Protein AF-A0A916W4R5-F1 (afdb_monomer_lite)

Radius of gyration: 69.01 Å; chains: 1; bounding box: 144×68×176 Å

InterPro domains:
  IPR002146 ATP synthase, F0 complex, subunit b/b', bacterial/chloroplast [MF_01398] (76-215)
  IPR002146 ATP synthase, F0 complex, subunit b/b', bacterial/chloroplast [PF00430] (86-213)
  IPR050059 ATP synthase B chain [PTHR33445] (83-230)

Organism: NCBI:txid2040573

Foldseek 3Di:
DDDDPPDPDPPPPPPPVVPDDPPPPDDDDDDDDDDDDDDDDDDDDDDDDDDDDDDPVPVVCQLDDPVLVVVCVVVVHDSNVSSVVVVVVVVVVVCVVVVVVCVVPVVVVVVVVVVVVVVVVVVVVVVVVVVVVVVVVVVVVVVVVVVVVVVVVVVCVVVVVVVVVVVVVVVVVVVVVVVVVVVVVCVVVVVVVVVVVVVVVVVVVVVVVVVVDDDDPVVVVVVVVVVVVVVVVVVVVPPD

Structure (mmCIF, N/CA/C/O backbone):
data_AF-A0A916W4R5-F1
#
_entry.id   AF-A0A916W4R5-F1
#
loop_
_atom_site.group_PDB
_atom_site.id
_atom_site.type_symbol
_atom_site.label_atom_id
_atom_site.label_alt_id
_atom_site.label_comp_id
_atom_site.label_asym_id
_atom_site.label_entity_id
_atom_site.label_seq_id
_atom_site.pdbx_PDB_ins_code
_atom_site.Cartn_x
_atom_site.Cartn_y
_atom_site.Cartn_z
_atom_site.occupancy
_atom_site.B_iso_or_equiv
_atom_site.auth_seq_id
_atom_site.auth_comp_id
_atom_site.auth_asym_id
_atom_site.auth_atom_id
_atom_site.pdbx_PDB_model_num
ATOM 1 N N . MET A 1 1 ? 64.766 -26.065 -43.332 1.00 35.31 1 MET A N 1
ATOM 2 C CA . MET A 1 1 ? 64.167 -25.954 -44.683 1.00 35.31 1 MET A CA 1
ATOM 3 C C . MET A 1 1 ? 62.677 -25.653 -44.541 1.00 35.31 1 MET A C 1
ATOM 5 O O . MET A 1 1 ? 62.056 -26.312 -43.726 1.00 35.31 1 MET A O 1
ATOM 9 N N . THR A 1 2 ? 62.053 -24.697 -45.240 1.00 38.59 2 THR A N 1
ATOM 10 C CA . THR A 1 2 ? 62.602 -23.529 -45.972 1.00 38.59 2 THR A CA 1
ATOM 11 C C . THR A 1 2 ? 61.488 -22.489 -46.179 1.00 38.59 2 THR A C 1
ATOM 13 O O . THR A 1 2 ? 60.343 -22.857 -46.423 1.00 38.59 2 THR A O 1
ATOM 16 N N . LEU A 1 3 ? 61.809 -21.193 -46.113 1.00 46.75 3 LEU A N 1
ATOM 17 C CA . LEU A 1 3 ? 60.857 -20.084 -46.293 1.00 46.75 3 LEU A CA 1
ATOM 18 C C . LEU A 1 3 ? 60.249 -20.081 -47.712 1.00 46.75 3 LEU A C 1
ATOM 20 O O . LEU A 1 3 ? 61.009 -20.034 -48.681 1.00 46.75 3 LEU A O 1
ATOM 24 N N . LYS A 1 4 ? 58.910 -20.033 -47.864 1.00 43.09 4 LYS A N 1
ATOM 25 C CA . LYS A 1 4 ? 58.295 -19.719 -49.180 1.00 43.09 4 LYS A CA 1
ATOM 26 C C . LYS A 1 4 ? 56.890 -19.079 -49.215 1.00 43.09 4 LYS A C 1
ATOM 28 O O . LYS A 1 4 ? 56.248 -19.112 -50.260 1.00 43.09 4 LYS A O 1
ATOM 33 N N . THR A 1 5 ? 56.424 -18.436 -48.141 1.00 49.00 5 THR A N 1
ATOM 34 C CA . THR A 1 5 ? 55.114 -17.728 -48.115 1.00 49.00 5 THR A CA 1
ATOM 35 C C . THR A 1 5 ? 55.183 -16.225 -47.802 1.00 49.00 5 THR A C 1
ATOM 37 O O . THR A 1 5 ? 54.153 -15.556 -47.792 1.00 49.00 5 THR A O 1
ATOM 40 N N . ILE A 1 6 ? 56.379 -15.640 -47.655 1.00 55.06 6 ILE A N 1
ATOM 41 C CA . ILE A 1 6 ? 56.574 -14.186 -47.482 1.00 55.06 6 ILE A CA 1
ATOM 42 C C . ILE A 1 6 ? 57.081 -13.565 -48.796 1.00 55.06 6 ILE A C 1
ATOM 44 O O . ILE A 1 6 ? 58.289 -13.512 -49.017 1.00 55.06 6 ILE A O 1
ATOM 48 N N . LYS A 1 7 ? 56.175 -13.098 -49.682 1.00 47.59 7 LYS A N 1
ATOM 49 C CA . LYS A 1 7 ? 56.525 -12.124 -50.755 1.00 47.59 7 LYS A CA 1
ATOM 50 C C . LYS A 1 7 ? 55.371 -11.369 -51.463 1.00 47.59 7 LYS A C 1
ATOM 52 O O . LYS A 1 7 ? 55.530 -10.980 -52.618 1.00 47.59 7 LYS A O 1
ATOM 57 N N . ARG A 1 8 ? 54.207 -11.141 -50.829 1.00 46.34 8 ARG A N 1
ATOM 58 C CA . ARG A 1 8 ? 53.056 -10.431 -51.460 1.00 46.34 8 ARG A CA 1
ATOM 59 C C . ARG A 1 8 ? 52.322 -9.404 -50.567 1.00 46.34 8 ARG A C 1
ATOM 61 O O . ARG A 1 8 ? 51.111 -9.266 -50.672 1.00 46.34 8 ARG A O 1
ATOM 68 N N . ILE A 1 9 ? 53.034 -8.660 -49.709 1.00 52.38 9 ILE A N 1
ATOM 69 C CA . ILE A 1 9 ? 52.419 -7.656 -48.801 1.00 52.38 9 ILE A CA 1
ATOM 70 C C . ILE A 1 9 ? 53.204 -6.322 -48.760 1.00 52.38 9 ILE A C 1
ATOM 72 O O . ILE A 1 9 ? 53.396 -5.754 -47.694 1.00 52.38 9 ILE A O 1
ATOM 76 N N . PHE A 1 10 ? 53.717 -5.827 -49.897 1.00 42.22 10 PHE A N 1
ATOM 77 C CA . PHE A 1 10 ? 54.603 -4.641 -49.901 1.00 42.22 10 PHE A CA 1
ATOM 78 C C . PHE A 1 10 ? 54.430 -3.575 -51.014 1.00 42.22 10 PHE A C 1
ATOM 80 O O . PHE A 1 10 ? 55.366 -2.823 -51.264 1.00 42.22 10 PHE A O 1
ATOM 87 N N . PRO A 1 11 ? 53.244 -3.433 -51.643 1.00 40.56 11 PRO A N 1
ATOM 88 C CA . PRO A 1 11 ? 52.886 -2.154 -52.278 1.00 40.56 11 PRO A CA 1
ATOM 89 C C . PRO A 1 11 ? 51.510 -1.596 -51.847 1.00 40.56 11 PRO A C 1
ATOM 91 O O . PRO A 1 11 ? 50.912 -0.813 -52.574 1.00 40.56 11 PRO A O 1
ATOM 94 N N . VAL A 1 12 ? 50.975 -2.005 -50.687 1.00 44.16 12 VAL A N 1
ATOM 95 C CA . VAL A 1 12 ? 49.642 -1.562 -50.198 1.00 44.16 12 VAL A CA 1
ATOM 96 C C . VAL A 1 12 ? 49.727 -0.656 -48.957 1.00 44.16 12 VAL A C 1
ATOM 98 O O . VAL A 1 12 ? 48.845 0.166 -48.729 1.00 44.16 12 VAL A O 1
ATOM 101 N N . LEU A 1 13 ? 50.804 -0.749 -48.170 1.00 42.09 13 LEU A N 1
ATOM 102 C CA . LEU A 1 13 ? 50.908 -0.089 -46.859 1.00 42.09 13 LEU A CA 1
ATOM 103 C C . LEU A 1 13 ? 51.204 1.428 -46.925 1.00 42.09 13 LEU A C 1
ATOM 105 O O . LEU A 1 13 ? 50.997 2.129 -45.942 1.00 42.09 13 LEU A O 1
ATOM 109 N N . VAL A 1 14 ? 51.635 1.948 -48.080 1.00 45.34 14 VAL A N 1
ATOM 110 C CA . VAL A 1 14 ? 52.060 3.357 -48.254 1.00 45.34 14 VAL A CA 1
ATOM 111 C C . VAL A 1 14 ? 50.888 4.316 -48.538 1.00 45.34 14 VAL A C 1
ATOM 113 O O . VAL A 1 14 ? 51.009 5.514 -48.319 1.00 45.34 14 VAL A O 1
ATOM 116 N N . VAL A 1 15 ? 49.731 3.813 -48.988 1.00 41.91 15 VAL A N 1
ATOM 117 C CA . VAL A 1 15 ? 48.577 4.658 -49.380 1.00 41.91 15 VAL A CA 1
ATOM 118 C C . VAL A 1 15 ? 47.572 4.863 -48.232 1.00 41.91 15 VAL A C 1
ATOM 120 O O . VAL A 1 15 ? 46.759 5.782 -48.268 1.00 41.91 15 VAL A O 1
ATOM 123 N N . VAL A 1 16 ? 47.628 4.039 -47.179 1.00 46.19 16 VAL A N 1
ATOM 124 C CA . VAL A 1 16 ? 46.674 4.092 -46.050 1.00 46.19 16 VAL A CA 1
ATOM 125 C C . VAL A 1 16 ? 47.079 5.123 -44.984 1.00 46.19 16 VAL A C 1
ATOM 127 O O . VAL A 1 16 ? 46.221 5.669 -44.294 1.00 46.19 16 VAL A O 1
ATOM 130 N N . THR A 1 17 ? 48.370 5.437 -44.862 1.00 39.78 17 THR A N 1
ATOM 131 C CA . THR A 1 17 ? 48.925 6.281 -43.786 1.00 39.78 17 THR A CA 1
ATOM 132 C C . THR A 1 17 ? 48.604 7.774 -43.908 1.00 39.78 17 THR A C 1
ATOM 134 O O . THR A 1 17 ? 48.650 8.477 -42.905 1.00 39.78 17 THR A O 1
ATOM 137 N N . VAL A 1 18 ? 48.230 8.266 -45.094 1.00 43.78 18 VAL A N 1
ATOM 138 C CA . VAL A 1 18 ? 47.959 9.701 -45.338 1.00 43.78 18 VAL A CA 1
ATOM 139 C C . VAL A 1 18 ? 46.531 10.119 -44.935 1.00 43.78 18 VAL A C 1
ATOM 141 O O . VAL A 1 18 ? 46.275 11.297 -44.706 1.00 43.78 18 VAL A O 1
ATOM 144 N N . LEU A 1 19 ? 45.596 9.170 -44.787 1.00 41.81 19 LEU A N 1
ATOM 145 C CA . LEU A 1 19 ? 44.184 9.446 -44.455 1.00 41.81 19 LEU A CA 1
ATOM 146 C C . LEU A 1 19 ? 43.799 9.184 -42.988 1.00 41.81 19 LEU A C 1
ATOM 148 O O . LEU A 1 19 ? 42.630 9.307 -42.631 1.00 41.81 19 LEU A O 1
ATOM 152 N N . PHE A 1 20 ? 44.771 8.861 -42.130 1.00 44.50 20 PHE A N 1
ATOM 153 C CA . PHE A 1 20 ? 44.581 8.692 -40.684 1.00 44.50 20 PHE A CA 1
ATOM 154 C C . PHE A 1 20 ? 45.567 9.546 -39.872 1.00 44.50 20 PHE A C 1
ATOM 156 O O . PHE A 1 20 ? 46.217 9.070 -38.946 1.00 44.50 20 PHE A O 1
ATOM 163 N N . ALA A 1 21 ? 45.643 10.840 -40.191 1.00 37.91 21 ALA A N 1
ATOM 164 C CA . ALA A 1 21 ? 46.183 11.830 -39.264 1.00 37.91 21 ALA A CA 1
ATOM 165 C C . ALA A 1 21 ? 45.194 12.005 -38.089 1.00 37.91 21 ALA A C 1
ATOM 167 O O . ALA A 1 21 ? 44.075 12.482 -38.308 1.00 37.91 21 ALA A O 1
ATOM 168 N N . PRO A 1 22 ? 45.540 11.621 -36.844 1.00 38.84 22 PRO A N 1
ATOM 169 C CA . PRO A 1 22 ? 44.655 11.842 -35.713 1.00 38.84 22 PRO A CA 1
ATOM 170 C C . PRO A 1 22 ? 44.674 13.329 -35.356 1.00 38.84 22 PRO A C 1
ATOM 172 O O . PRO A 1 22 ? 45.673 13.831 -34.840 1.00 38.84 22 PRO A O 1
ATOM 175 N N . VAL A 1 23 ? 43.558 14.030 -35.578 1.00 44.25 23 VAL A N 1
ATOM 176 C CA . VAL A 1 23 ? 43.360 15.392 -35.057 1.00 44.25 23 VAL A CA 1
ATOM 177 C C . VAL A 1 23 ? 43.263 15.309 -33.533 1.00 44.25 23 VAL A C 1
ATOM 179 O O . VAL A 1 23 ? 42.190 15.169 -32.947 1.00 44.25 23 VAL A O 1
ATOM 182 N N . ARG A 1 24 ? 44.426 15.340 -32.878 1.00 38.09 24 ARG A N 1
ATOM 183 C CA . ARG A 1 24 ? 44.558 15.479 -31.431 1.00 38.09 24 ARG A CA 1
ATOM 184 C C . ARG A 1 24 ? 44.120 16.894 -31.070 1.00 38.09 24 ARG A C 1
ATOM 186 O O . ARG A 1 24 ? 44.918 17.821 -31.128 1.00 38.09 24 ARG A O 1
ATOM 193 N N . VAL A 1 25 ? 42.852 17.049 -30.695 1.00 40.53 25 VAL A N 1
ATOM 194 C CA . VAL A 1 25 ? 42.356 18.272 -30.051 1.00 40.53 25 VAL A CA 1
ATOM 195 C C . VAL A 1 25 ? 43.014 18.367 -28.674 1.00 40.53 25 VAL A C 1
ATOM 197 O O . VAL A 1 25 ? 42.519 17.830 -27.684 1.00 40.53 25 VAL A O 1
ATOM 200 N N . THR A 1 26 ? 44.191 18.987 -28.630 1.00 35.47 26 THR A N 1
ATOM 201 C CA . THR A 1 26 ? 44.907 19.294 -27.395 1.00 35.47 26 THR A CA 1
ATOM 202 C C . THR A 1 26 ? 44.202 20.447 -26.701 1.00 35.47 26 THR A C 1
ATOM 204 O O . THR A 1 26 ? 44.290 21.594 -27.139 1.00 35.47 26 THR A O 1
ATOM 207 N N . TRP A 1 27 ? 43.497 20.132 -25.617 1.00 38.72 27 TRP A N 1
ATOM 208 C CA . TRP A 1 27 ? 43.004 21.133 -24.679 1.00 38.72 27 TRP A CA 1
ATOM 209 C C . TRP A 1 27 ? 44.188 21.926 -24.115 1.00 38.72 27 TRP A C 1
ATOM 211 O O . TRP A 1 27 ? 45.262 21.365 -23.884 1.00 38.72 27 TRP A O 1
ATOM 221 N N . ALA A 1 28 ? 44.007 23.231 -23.921 1.00 42.59 28 ALA A N 1
ATOM 222 C CA . ALA A 1 28 ? 45.067 24.093 -23.420 1.00 42.59 28 ALA A CA 1
ATOM 223 C C . ALA A 1 28 ? 45.376 23.773 -21.949 1.00 42.59 28 ALA A C 1
ATOM 225 O O . ALA A 1 28 ? 44.499 23.879 -21.095 1.00 42.59 28 ALA A O 1
ATOM 226 N N . GLN A 1 29 ? 46.633 23.436 -21.656 1.00 37.41 29 GLN A N 1
ATOM 227 C CA . GLN A 1 29 ? 47.153 23.303 -20.297 1.00 37.41 29 GLN A CA 1
ATOM 228 C C . GLN A 1 29 ? 48.479 24.066 -20.207 1.00 37.41 29 GLN A C 1
ATOM 230 O O . GLN A 1 29 ? 49.443 23.741 -20.896 1.00 37.41 29 GLN A O 1
ATOM 235 N N . SER A 1 30 ? 48.519 25.103 -19.375 1.00 47.53 30 SER A N 1
ATOM 236 C CA . SER A 1 30 ? 49.690 25.960 -19.174 1.00 47.53 30 SER A CA 1
ATOM 237 C C . SER A 1 30 ? 50.593 25.443 -18.050 1.00 47.53 30 SER A C 1
ATOM 239 O O . SER A 1 30 ? 50.117 25.283 -16.927 1.00 47.53 30 SER A O 1
ATOM 241 N N . ALA A 1 31 ? 51.893 25.281 -18.315 1.00 36.16 31 ALA A N 1
ATOM 242 C CA . ALA A 1 31 ? 52.953 25.272 -17.301 1.00 36.16 31 ALA A CA 1
ATOM 243 C C . ALA A 1 31 ? 54.322 25.579 -17.941 1.00 36.16 31 ALA A C 1
ATOM 245 O O . ALA A 1 31 ? 54.547 25.286 -19.114 1.00 36.16 31 ALA A O 1
ATOM 246 N N . GLN A 1 32 ? 55.223 26.190 -17.172 1.00 36.03 32 GLN A N 1
ATOM 247 C CA . GLN A 1 32 ? 56.556 26.630 -17.605 1.00 36.03 32 GLN A CA 1
ATOM 248 C C . GLN A 1 32 ? 57.669 25.630 -17.223 1.00 36.03 32 GLN A C 1
ATOM 250 O O . GLN A 1 32 ? 57.472 24.764 -16.378 1.00 36.03 32 GLN A O 1
ATOM 255 N N . LEU A 1 33 ? 58.875 25.944 -17.718 1.00 33.59 33 LEU A N 1
ATOM 256 C CA . LEU A 1 33 ? 60.173 25.835 -17.024 1.00 33.59 33 LEU A CA 1
ATOM 257 C C . LEU A 1 33 ? 61.024 24.548 -17.175 1.00 33.59 33 LEU A C 1
ATOM 259 O O . LEU A 1 33 ? 60.777 23.516 -16.568 1.00 33.59 33 LEU A O 1
ATOM 263 N N . SER A 1 34 ? 62.112 24.724 -17.934 1.00 38.62 34 SER A N 1
ATOM 264 C CA . SER A 1 34 ? 63.517 24.382 -17.635 1.00 38.62 34 SER A CA 1
ATOM 265 C C . SER A 1 34 ? 63.914 23.071 -16.938 1.00 38.62 34 SER A C 1
ATOM 267 O O . SER A 1 34 ? 63.653 22.886 -15.755 1.00 38.62 34 SER A O 1
ATOM 269 N N . SER A 1 35 ? 64.870 22.370 -17.562 1.00 36.28 35 SER A N 1
ATOM 270 C CA . SER A 1 35 ? 66.185 22.110 -16.937 1.00 36.28 35 SER A CA 1
ATOM 271 C C . SER A 1 35 ? 67.261 21.775 -17.989 1.00 36.28 35 SER A C 1
ATOM 273 O O . SER A 1 35 ? 66.942 21.490 -19.140 1.00 36.28 35 SER A O 1
ATOM 275 N N . VAL A 1 36 ? 68.536 21.854 -17.599 1.00 32.97 36 VAL A N 1
ATOM 276 C CA . VAL A 1 36 ? 69.741 21.744 -18.453 1.00 32.97 36 VAL A CA 1
ATOM 277 C C . VAL A 1 36 ? 70.570 20.529 -18.020 1.00 32.97 36 VAL A C 1
ATOM 279 O O . VAL A 1 36 ? 70.531 20.220 -16.831 1.00 32.97 36 VAL A O 1
ATOM 282 N N . THR A 1 37 ? 71.344 19.898 -18.924 1.00 28.23 37 THR A N 1
ATOM 283 C CA . THR A 1 37 ? 72.752 19.425 -18.726 1.00 28.23 37 THR A CA 1
ATOM 284 C C . THR A 1 37 ? 73.211 18.449 -19.829 1.00 28.23 37 THR A C 1
ATOM 286 O O . THR A 1 37 ? 72.532 17.467 -20.094 1.00 28.23 37 THR A O 1
ATOM 289 N N . SER A 1 38 ? 74.364 18.777 -20.434 1.00 34.12 38 SER A N 1
ATOM 290 C CA . SER A 1 38 ? 75.488 17.965 -20.970 1.00 34.12 38 SER A CA 1
ATOM 291 C C . SER A 1 38 ? 75.340 16.446 -21.199 1.00 34.12 38 SER A C 1
ATOM 293 O O . SER A 1 38 ? 74.756 15.750 -20.377 1.00 34.12 38 SER A O 1
ATOM 295 N N . SER A 1 39 ? 75.983 15.824 -22.197 1.00 31.02 39 SER A N 1
ATOM 296 C CA . SER A 1 39 ? 76.828 16.267 -23.343 1.00 31.02 39 SER A CA 1
ATOM 297 C C . SER A 1 39 ? 76.890 15.083 -24.360 1.00 31.02 39 SER A C 1
ATOM 299 O O . SER A 1 39 ? 76.072 14.174 -24.235 1.00 31.02 39 SER A O 1
ATOM 301 N N . ASP A 1 40 ? 77.713 14.957 -25.413 1.00 27.19 40 ASP A N 1
ATOM 302 C CA . ASP A 1 40 ? 78.945 15.613 -25.914 1.00 27.19 40 ASP A CA 1
ATOM 303 C C . ASP A 1 40 ? 79.043 15.342 -27.461 1.00 27.19 40 ASP A C 1
ATOM 305 O O . ASP A 1 40 ? 78.055 14.866 -28.017 1.00 27.19 40 ASP A O 1
ATOM 309 N N . GLN A 1 41 ? 80.083 15.580 -28.284 1.00 29.12 41 GLN A N 1
ATOM 310 C CA . GLN A 1 41 ? 81.500 15.961 -28.126 1.00 29.12 41 GLN A CA 1
ATOM 311 C C . GLN A 1 41 ? 82.043 16.631 -29.421 1.00 29.12 41 GLN A C 1
ATOM 313 O O . GLN A 1 41 ? 81.527 16.375 -30.505 1.00 29.12 41 GLN A O 1
ATOM 318 N N . SER A 1 42 ? 83.120 17.424 -29.301 1.00 31.77 42 SER A N 1
ATOM 319 C CA . SER A 1 42 ? 84.122 17.803 -30.336 1.00 31.77 42 SER A CA 1
ATOM 320 C C . SER A 1 42 ? 83.691 18.215 -31.766 1.00 31.77 42 SER A C 1
ATOM 322 O O . SER A 1 42 ? 83.374 17.372 -32.604 1.00 31.77 42 SER A O 1
ATOM 324 N N . SER A 1 43 ? 83.956 19.481 -32.112 1.00 30.58 43 SER A N 1
ATOM 325 C CA . SER A 1 43 ? 84.457 19.856 -33.454 1.00 30.58 43 SER A CA 1
ATOM 326 C C . SER A 1 43 ? 85.979 19.632 -33.538 1.00 30.58 43 SER A C 1
ATOM 328 O O . SER A 1 43 ? 86.643 19.563 -32.499 1.00 30.58 43 SER A O 1
ATOM 330 N N . PRO A 1 44 ? 86.557 19.565 -34.749 1.00 39.16 44 PRO A N 1
ATOM 331 C CA . PRO A 1 44 ? 87.528 20.609 -35.114 1.00 39.16 44 PRO A CA 1
ATOM 332 C C . PRO A 1 44 ? 87.343 21.160 -36.544 1.00 39.16 44 PRO A C 1
ATOM 334 O O . PRO A 1 44 ? 86.549 20.653 -37.333 1.00 39.16 44 PRO A O 1
ATOM 337 N N . GLU A 1 45 ? 88.054 22.244 -36.856 1.00 30.97 45 GLU A N 1
ATOM 338 C CA . GLU A 1 45 ? 87.864 23.062 -38.063 1.00 30.97 45 GLU A CA 1
ATOM 339 C C . GLU A 1 45 ? 88.479 22.492 -39.354 1.00 30.97 45 GLU A C 1
ATOM 341 O O . GLU A 1 45 ? 89.565 21.916 -39.354 1.00 30.97 45 GLU A O 1
ATOM 346 N N . ALA A 1 46 ? 87.850 22.827 -40.484 1.00 27.94 46 ALA A N 1
ATOM 347 C CA . ALA A 1 46 ? 88.531 23.134 -41.742 1.00 27.94 46 ALA A CA 1
ATOM 348 C C . ALA A 1 46 ? 87.725 24.219 -42.484 1.00 27.94 46 ALA A C 1
ATOM 350 O O . ALA A 1 46 ? 86.494 24.190 -42.474 1.00 27.94 46 ALA A O 1
ATOM 351 N N . GLN A 1 47 ? 88.400 25.203 -43.085 1.00 32.97 47 GLN A N 1
ATOM 352 C CA . GLN A 1 47 ? 87.746 26.349 -43.733 1.00 32.97 47 GLN A CA 1
ATOM 353 C C . GLN A 1 47 ? 87.325 26.063 -45.187 1.00 32.97 47 GLN A C 1
ATOM 355 O O . GLN A 1 47 ? 87.829 25.150 -45.839 1.00 32.97 47 GLN A O 1
ATOM 360 N N . SER A 1 48 ? 86.382 26.874 -45.674 1.00 41.03 48 SER A N 1
ATOM 361 C CA . SER A 1 48 ? 85.758 26.833 -47.005 1.00 41.03 48 SER A CA 1
ATOM 362 C C . SER A 1 48 ? 86.764 26.944 -48.172 1.00 41.03 48 SER A C 1
ATOM 364 O O . SER A 1 48 ? 87.868 27.459 -47.987 1.00 41.03 48 SER A O 1
ATOM 366 N N . PRO A 1 49 ? 86.369 26.563 -49.406 1.00 39.94 49 PRO A N 1
ATOM 367 C CA . PRO A 1 49 ? 85.650 27.556 -50.215 1.00 39.94 49 PRO A CA 1
ATOM 368 C C . PRO A 1 49 ? 84.458 27.034 -51.042 1.00 39.94 49 PRO A C 1
ATOM 370 O O . PRO A 1 49 ? 84.429 25.898 -51.503 1.00 39.94 49 PRO A O 1
ATOM 373 N N . ASP A 1 50 ? 83.514 27.959 -51.238 1.00 44.25 50 ASP A N 1
ATOM 374 C CA . ASP A 1 50 ? 82.598 28.144 -52.376 1.00 44.25 50 ASP A CA 1
ATOM 375 C C . ASP A 1 50 ? 82.450 27.013 -53.418 1.00 44.25 50 ASP A C 1
ATOM 377 O O . ASP A 1 50 ? 83.361 26.733 -54.205 1.00 44.25 50 ASP A O 1
ATOM 381 N N . LYS A 1 51 ? 81.219 26.488 -53.518 1.00 36.44 51 LYS A N 1
ATOM 382 C CA . LYS A 1 51 ? 80.631 26.102 -54.807 1.00 36.44 51 LYS A CA 1
ATOM 383 C C . LYS A 1 51 ? 79.102 26.107 -54.787 1.00 36.44 51 LYS A C 1
ATOM 385 O O . LYS A 1 51 ? 78.465 25.228 -54.213 1.00 36.44 51 LYS A O 1
ATOM 390 N N . ASN A 1 52 ? 78.520 27.062 -55.508 1.00 47.94 52 ASN A N 1
ATOM 391 C CA . ASN A 1 52 ? 77.200 26.888 -56.120 1.00 47.94 52 ASN A CA 1
ATOM 392 C C . ASN A 1 52 ? 77.201 25.689 -57.103 1.00 47.94 52 ASN A C 1
ATOM 394 O O . ASN A 1 52 ? 78.267 25.268 -57.552 1.00 47.94 52 ASN A O 1
ATOM 398 N N . GLN A 1 53 ? 76.003 25.245 -57.521 1.00 47.91 53 GLN A N 1
ATOM 399 C CA . GLN A 1 53 ? 75.714 24.186 -58.520 1.00 47.91 53 GLN A CA 1
ATOM 400 C C . GLN A 1 53 ? 75.740 22.726 -58.012 1.00 47.91 53 GLN A C 1
ATOM 402 O O . GLN A 1 53 ? 76.664 21.981 -58.342 1.00 47.91 53 GLN A O 1
ATOM 407 N N . GLN A 1 54 ? 74.681 22.258 -57.323 1.00 44.28 54 GLN A N 1
ATOM 408 C CA . GLN A 1 54 ? 74.390 20.807 -57.258 1.00 44.28 54 GLN A CA 1
ATOM 409 C C . GLN A 1 54 ? 72.945 20.383 -56.880 1.00 44.28 54 GLN A C 1
ATOM 411 O O . GLN A 1 54 ? 72.772 19.433 -56.127 1.00 44.28 54 GLN A O 1
ATOM 416 N N . GLU A 1 55 ? 71.899 21.004 -57.454 1.00 45.03 55 GLU A N 1
ATOM 417 C CA . GLU A 1 55 ? 70.501 20.516 -57.293 1.00 45.03 55 GLU A CA 1
ATOM 418 C C . GLU A 1 55 ? 69.761 20.142 -58.602 1.00 45.03 55 GLU A C 1
ATOM 420 O O . GLU A 1 55 ? 68.847 19.322 -58.565 1.00 45.03 55 GLU A O 1
ATOM 425 N N . GLU A 1 56 ? 70.156 20.639 -59.783 1.00 45.78 56 GLU A N 1
ATOM 426 C CA . GLU A 1 56 ? 69.422 20.342 -61.037 1.00 45.78 56 GLU A CA 1
ATOM 427 C C . GLU A 1 56 ? 69.696 18.931 -61.612 1.00 45.78 56 GLU A C 1
ATOM 429 O O . GLU A 1 56 ? 68.840 18.333 -62.269 1.00 45.78 56 GLU A O 1
ATOM 434 N N . ASN A 1 57 ? 70.867 18.354 -61.323 1.00 48.25 57 ASN A N 1
ATOM 435 C CA . ASN A 1 57 ? 71.406 17.199 -62.058 1.00 48.25 57 ASN A CA 1
ATOM 436 C C . ASN A 1 57 ? 70.698 15.848 -61.802 1.00 48.25 57 ASN A C 1
ATOM 438 O O . ASN A 1 57 ? 70.795 14.944 -62.637 1.00 48.25 57 ASN A O 1
ATOM 442 N N . GLU A 1 58 ? 69.991 15.661 -60.679 1.00 54.09 58 GLU A N 1
ATOM 443 C CA . GLU A 1 58 ? 69.350 14.366 -60.384 1.00 54.09 58 GLU A CA 1
ATOM 444 C C . GLU A 1 58 ? 68.161 14.076 -61.312 1.00 54.09 58 GLU A C 1
ATOM 446 O O . GLU A 1 58 ? 68.011 12.957 -61.808 1.00 54.09 58 GLU A O 1
ATOM 451 N N . ASN A 1 59 ? 67.331 15.083 -61.609 1.00 54.12 59 ASN A N 1
ATOM 452 C CA . ASN A 1 59 ? 66.173 14.906 -62.491 1.00 54.12 59 ASN A CA 1
ATOM 453 C C . ASN A 1 59 ? 66.588 14.641 -63.948 1.00 54.12 59 ASN A C 1
ATOM 455 O O . ASN A 1 59 ? 65.953 13.836 -64.639 1.00 54.12 59 ASN A O 1
ATOM 459 N N . GLU A 1 60 ? 67.675 15.260 -64.413 1.00 55.41 60 GLU A N 1
ATOM 460 C CA . GLU A 1 60 ? 68.217 15.010 -65.752 1.00 55.41 60 GLU A CA 1
ATOM 461 C C . GLU A 1 60 ? 68.710 13.567 -65.915 1.00 55.41 60 GLU A C 1
ATOM 463 O O . GLU A 1 60 ? 68.431 12.930 -66.936 1.00 55.41 60 GLU A O 1
ATOM 468 N N . ALA A 1 61 ? 69.355 13.001 -64.888 1.00 56.47 61 ALA A N 1
ATOM 469 C CA . ALA A 1 61 ? 69.844 11.623 -64.910 1.00 56.47 61 ALA A CA 1
ATOM 470 C C . ALA A 1 61 ? 68.718 10.604 -65.188 1.00 56.47 61 ALA A C 1
ATOM 472 O O . ALA A 1 61 ? 68.889 9.697 -66.011 1.00 56.47 61 ALA A O 1
ATOM 473 N N . TYR A 1 62 ? 67.532 10.783 -64.592 1.00 56.69 62 TYR A N 1
ATOM 474 C CA . TYR A 1 62 ? 66.369 9.931 -64.874 1.00 56.69 62 TYR A CA 1
ATOM 475 C C . TYR A 1 62 ? 65.830 10.119 -66.302 1.00 56.69 62 TYR A C 1
ATOM 477 O O . TYR A 1 62 ? 65.569 9.123 -66.992 1.00 56.69 62 TYR A O 1
ATOM 485 N N . ARG A 1 63 ? 65.742 11.369 -66.791 1.00 56.81 63 ARG A N 1
ATOM 486 C CA . ARG A 1 63 ? 65.342 11.707 -68.180 1.00 56.81 63 ARG A CA 1
ATOM 487 C C . ARG A 1 63 ? 66.319 11.165 -69.235 1.00 56.81 63 ARG A C 1
ATOM 489 O O . ARG A 1 63 ? 65.979 11.097 -70.418 1.00 56.81 63 ARG A O 1
ATOM 496 N N . HIS A 1 64 ? 67.524 10.767 -68.832 1.00 52.22 64 HIS A N 1
ATOM 497 C CA . HIS A 1 64 ? 68.604 10.322 -69.715 1.00 52.22 64 HIS A CA 1
ATOM 498 C C . HIS A 1 64 ? 69.111 8.896 -69.461 1.00 52.22 64 HIS A C 1
ATOM 500 O O . HIS A 1 64 ? 70.099 8.474 -70.071 1.00 52.22 64 HIS A O 1
ATOM 506 N N . SER A 1 65 ? 68.396 8.125 -68.638 1.00 65.38 65 SER A N 1
ATOM 507 C CA . SER A 1 65 ? 68.681 6.709 -68.401 1.00 65.38 65 SER A CA 1
ATOM 508 C C . SER A 1 65 ? 68.761 5.894 -69.704 1.00 65.38 65 SER A C 1
ATOM 510 O O . SER A 1 65 ? 68.053 6.153 -70.685 1.00 65.38 65 SER A O 1
ATOM 512 N N . ALA A 1 66 ? 69.625 4.872 -69.719 1.00 59.97 66 ALA A N 1
ATOM 513 C CA . ALA A 1 66 ? 69.910 4.078 -70.918 1.00 59.97 66 ALA A CA 1
ATOM 514 C C . ALA A 1 66 ? 68.655 3.427 -71.533 1.00 59.97 66 ALA A C 1
ATOM 516 O O . ALA A 1 66 ? 68.562 3.321 -72.752 1.00 59.97 66 ALA A O 1
ATOM 517 N N . ALA A 1 67 ? 67.663 3.063 -70.712 1.00 60.75 67 ALA A N 1
ATOM 518 C CA . ALA A 1 67 ? 66.380 2.541 -71.180 1.00 60.75 67 ALA A CA 1
ATOM 519 C C . ALA A 1 67 ? 65.567 3.588 -71.969 1.00 60.75 67 ALA A C 1
ATOM 521 O O . ALA A 1 67 ? 65.063 3.279 -73.048 1.00 60.75 67 ALA A O 1
ATOM 522 N N . VAL A 1 68 ? 65.483 4.832 -71.479 1.00 60.41 68 VAL A N 1
ATOM 523 C CA . VAL A 1 68 ? 64.762 5.929 -72.153 1.00 60.41 68 VAL A CA 1
ATOM 524 C C . VAL A 1 68 ? 65.463 6.314 -73.459 1.00 60.41 68 VAL A C 1
ATOM 526 O O . VAL A 1 68 ? 64.807 6.442 -74.494 1.00 60.41 68 VAL A O 1
ATOM 529 N N . ARG A 1 69 ? 66.801 6.417 -73.449 1.00 60.22 69 ARG A N 1
ATOM 530 C CA . ARG A 1 69 ? 67.591 6.709 -74.659 1.00 60.22 69 ARG A CA 1
ATOM 531 C C . ARG A 1 69 ? 67.504 5.589 -75.705 1.00 60.22 69 ARG A C 1
ATOM 533 O O . ARG A 1 69 ? 67.291 5.888 -76.878 1.00 60.22 69 ARG A O 1
ATOM 540 N N . ALA A 1 70 ? 67.592 4.317 -75.305 1.00 62.25 70 ALA A N 1
ATOM 541 C CA . ALA A 1 70 ? 67.469 3.183 -76.228 1.00 62.25 70 ALA A CA 1
ATOM 542 C C . ALA A 1 70 ? 66.062 3.060 -76.843 1.00 62.25 70 ALA A C 1
ATOM 544 O O . ALA A 1 70 ? 65.936 2.703 -78.015 1.00 62.25 70 ALA A O 1
ATOM 545 N N . LEU A 1 71 ? 65.008 3.383 -76.083 1.00 56.94 71 LEU A N 1
ATOM 546 C CA . LEU A 1 71 ? 63.636 3.380 -76.595 1.00 56.94 71 LEU A CA 1
ATOM 547 C C . LEU A 1 71 ? 63.398 4.537 -77.582 1.00 56.94 71 LEU A C 1
ATOM 549 O O . LEU A 1 71 ? 62.870 4.306 -78.667 1.00 56.94 71 LEU A O 1
ATOM 553 N N . GLY A 1 72 ? 63.847 5.754 -77.249 1.00 55.31 72 GLY A N 1
ATOM 554 C CA . GLY A 1 72 ? 63.741 6.926 -78.130 1.00 55.31 72 GLY A CA 1
ATOM 555 C C . GLY A 1 72 ? 64.491 6.750 -79.454 1.00 55.31 72 GLY A C 1
ATOM 556 O O . GLY A 1 72 ? 63.921 6.980 -80.522 1.00 55.31 72 GLY A O 1
ATOM 557 N N . ALA A 1 73 ? 65.723 6.228 -79.403 1.00 62.59 73 ALA A N 1
ATOM 558 C CA . ALA A 1 73 ? 66.529 5.943 -80.592 1.00 62.59 73 ALA A CA 1
ATOM 559 C C . ALA A 1 73 ? 65.873 4.922 -81.541 1.00 62.59 73 ALA A C 1
ATOM 561 O O . ALA A 1 73 ? 66.041 5.018 -82.754 1.00 62.59 73 ALA A O 1
ATOM 562 N N . LYS A 1 74 ? 65.092 3.966 -81.014 1.00 58.03 74 LYS A N 1
ATOM 563 C CA . LYS A 1 74 ? 64.400 2.947 -81.821 1.00 58.03 74 LYS A CA 1
ATOM 564 C C . LYS A 1 74 ? 63.054 3.416 -82.399 1.00 58.03 74 LYS A C 1
ATOM 566 O O . LYS A 1 74 ? 62.513 2.737 -83.266 1.00 58.03 74 LYS A O 1
ATOM 571 N N . LEU A 1 75 ? 62.521 4.555 -81.942 1.00 55.50 75 LEU A N 1
ATOM 572 C CA . LEU A 1 75 ? 61.306 5.187 -82.483 1.00 55.50 75 LEU A CA 1
ATOM 573 C C . LEU A 1 75 ? 61.576 6.499 -83.248 1.00 55.50 75 LEU A C 1
ATOM 575 O O . LEU A 1 75 ? 60.645 7.059 -83.817 1.00 55.50 75 LEU A O 1
ATOM 579 N N . GLY A 1 76 ? 62.823 6.984 -83.293 1.00 51.75 76 GLY A N 1
ATOM 580 C CA . GLY A 1 76 ? 63.193 8.189 -84.046 1.00 51.75 76 GLY A CA 1
ATOM 581 C C . GLY A 1 76 ? 62.734 9.505 -83.406 1.00 51.75 76 GLY A C 1
ATOM 582 O O . GLY A 1 76 ? 62.468 10.464 -84.125 1.00 51.75 76 GLY A O 1
ATOM 583 N N . LEU A 1 77 ? 62.617 9.558 -82.073 1.00 57.97 77 LEU A N 1
ATOM 584 C CA . LEU A 1 77 ? 62.130 10.732 -81.334 1.00 57.97 77 LEU A CA 1
ATOM 585 C C . LEU A 1 77 ? 63.159 11.244 -80.317 1.00 57.97 77 LEU A C 1
ATOM 587 O O . LEU A 1 77 ? 63.922 10.472 -79.733 1.00 57.97 77 LEU A O 1
ATOM 591 N N . ASN A 1 78 ? 63.158 12.560 -80.086 1.00 57.69 78 ASN A N 1
ATOM 592 C CA . ASN A 1 78 ? 64.129 13.229 -79.217 1.00 57.69 78 ASN A CA 1
ATOM 593 C C . ASN A 1 78 ? 64.005 12.768 -77.754 1.00 57.69 78 ASN A C 1
ATOM 595 O O . ASN A 1 78 ? 62.906 12.519 -77.254 1.00 57.69 78 ASN A O 1
ATOM 599 N N . ALA A 1 79 ? 65.133 12.694 -77.037 1.00 60.28 79 ALA A N 1
ATOM 600 C CA . ALA A 1 79 ? 65.200 12.099 -75.695 1.00 60.28 79 ALA A CA 1
ATOM 601 C C . ALA A 1 79 ? 64.232 12.738 -74.676 1.00 60.28 79 ALA A C 1
ATOM 603 O O . ALA A 1 79 ? 63.652 12.038 -73.847 1.00 60.28 79 ALA A O 1
ATOM 604 N N . GLU A 1 80 ? 63.992 14.045 -74.778 1.00 63.25 80 GLU A N 1
ATOM 605 C CA . GLU A 1 80 ? 63.007 14.766 -73.964 1.00 63.25 80 GLU A CA 1
ATOM 606 C C . GLU A 1 80 ? 61.558 14.329 -74.205 1.00 63.25 80 GLU A C 1
ATOM 608 O O . GLU A 1 80 ? 60.761 14.252 -73.266 1.00 63.25 80 GLU A O 1
ATOM 613 N N . GLN A 1 81 ? 61.211 14.017 -75.456 1.00 67.06 81 GLN A N 1
ATOM 614 C CA . GLN A 1 81 ? 59.882 13.533 -75.828 1.00 67.06 81 GLN A CA 1
ATOM 615 C C . GLN A 1 81 ? 59.677 12.118 -75.281 1.00 67.06 81 GLN A C 1
ATOM 617 O O . GLN A 1 81 ? 58.623 11.833 -74.718 1.00 67.06 81 GLN A O 1
ATOM 622 N N . ALA A 1 82 ? 60.704 11.262 -75.350 1.00 68.38 82 ALA A N 1
ATOM 623 C CA . ALA A 1 82 ? 60.680 9.929 -74.747 1.00 68.38 82 ALA A CA 1
ATOM 624 C C . ALA A 1 82 ? 60.527 9.985 -73.213 1.00 68.38 82 ALA A C 1
ATOM 626 O O . ALA A 1 82 ? 59.687 9.277 -72.656 1.00 68.38 82 ALA A O 1
ATOM 627 N N . ALA A 1 83 ? 61.273 10.864 -72.531 1.00 73.38 83 ALA A N 1
ATOM 628 C CA . ALA A 1 83 ? 61.147 11.067 -71.087 1.00 73.38 83 ALA A CA 1
ATOM 629 C C . ALA A 1 83 ? 59.748 11.582 -70.696 1.00 73.38 83 ALA A C 1
ATOM 631 O O . ALA A 1 83 ? 59.112 11.048 -69.788 1.00 73.38 83 ALA A O 1
ATOM 632 N N . THR A 1 84 ? 59.235 12.580 -71.419 1.00 77.50 84 THR A N 1
ATOM 633 C CA . THR A 1 84 ? 57.914 13.175 -71.162 1.00 77.50 84 THR A CA 1
ATOM 634 C C . THR A 1 84 ? 56.780 12.183 -71.434 1.00 77.50 84 THR A C 1
ATOM 636 O O . THR A 1 84 ? 55.856 12.073 -70.629 1.00 77.50 84 THR A O 1
ATOM 639 N N . ALA A 1 85 ? 56.877 11.391 -72.507 1.00 81.06 85 ALA A N 1
ATOM 640 C CA . ALA A 1 85 ? 55.927 10.324 -72.804 1.00 81.06 85 ALA A CA 1
ATOM 641 C C . ALA A 1 85 ? 55.946 9.219 -71.735 1.00 81.06 85 ALA A C 1
ATOM 643 O O . ALA A 1 85 ? 54.884 8.763 -71.319 1.00 81.06 85 ALA A O 1
ATOM 644 N N . PHE A 1 86 ? 57.121 8.824 -71.231 1.00 82.69 86 PHE A N 1
ATOM 645 C CA . PHE A 1 86 ? 57.220 7.836 -70.153 1.00 82.69 86 PHE A CA 1
ATOM 646 C C . PHE A 1 86 ? 56.583 8.343 -68.849 1.00 82.69 86 PHE A C 1
ATOM 648 O O . PHE A 1 86 ? 55.804 7.620 -68.226 1.00 82.69 86 PHE A O 1
ATOM 655 N N . THR A 1 87 ? 56.824 9.599 -68.462 1.00 84.50 87 THR A N 1
ATOM 656 C CA . THR A 1 87 ? 56.152 10.222 -67.307 1.00 84.50 87 THR A CA 1
ATOM 657 C C . THR A 1 87 ? 54.634 10.287 -67.501 1.00 84.50 87 THR A C 1
ATOM 659 O O . THR A 1 87 ? 53.891 9.919 -66.591 1.00 84.50 87 THR A O 1
ATOM 662 N N . LEU A 1 88 ? 54.159 10.670 -68.691 1.00 89.06 88 LEU A N 1
ATOM 663 C CA . LEU A 1 88 ? 52.729 10.727 -69.009 1.00 89.06 88 LEU A CA 1
ATOM 664 C C . LEU A 1 88 ? 52.062 9.340 -68.968 1.00 89.06 88 LEU A C 1
ATOM 666 O O . LEU A 1 88 ? 50.965 9.210 -68.431 1.00 89.06 88 LEU A O 1
ATOM 670 N N . ILE A 1 89 ? 52.730 8.297 -69.473 1.00 89.94 89 ILE A N 1
ATOM 671 C CA . ILE A 1 89 ? 52.247 6.907 -69.425 1.00 89.94 89 ILE A CA 1
ATOM 672 C C . ILE A 1 89 ? 52.172 6.403 -67.977 1.00 89.94 89 ILE A C 1
ATOM 674 O O . ILE A 1 89 ? 51.163 5.812 -67.593 1.00 89.94 89 ILE A O 1
ATOM 678 N N . ASN A 1 90 ? 53.189 6.671 -67.151 1.00 89.75 90 ASN A N 1
ATOM 679 C CA . ASN A 1 90 ? 53.169 6.302 -65.732 1.00 89.75 90 ASN A CA 1
ATOM 680 C C . ASN A 1 90 ? 52.063 7.042 -64.961 1.00 89.75 90 ASN A C 1
ATOM 682 O O . ASN A 1 90 ? 51.352 6.427 -64.166 1.00 89.75 90 ASN A O 1
ATOM 686 N N . PHE A 1 91 ? 51.868 8.338 -65.229 1.00 91.94 91 PHE A N 1
ATOM 687 C CA . PHE A 1 91 ? 50.780 9.120 -64.642 1.00 91.94 91 PHE A CA 1
ATOM 688 C C . PHE A 1 91 ? 49.404 8.594 -65.074 1.00 91.94 91 PHE A C 1
ATOM 690 O O . PHE A 1 91 ? 48.543 8.370 -64.225 1.00 91.94 91 PHE A O 1
ATOM 697 N N . ALA A 1 92 ? 49.206 8.311 -66.365 1.00 93.44 92 ALA A N 1
ATOM 698 C CA . ALA A 1 92 ? 47.970 7.723 -66.873 1.00 93.44 92 ALA A CA 1
ATOM 699 C C . ALA A 1 92 ? 47.685 6.350 -66.239 1.00 93.44 92 ALA A C 1
ATOM 701 O O . ALA A 1 92 ? 46.561 6.097 -65.808 1.00 93.44 92 ALA A O 1
ATOM 702 N N . LEU A 1 93 ? 48.698 5.487 -66.106 1.00 92.31 93 LEU A N 1
ATOM 703 C CA . LEU A 1 93 ? 48.571 4.180 -65.455 1.00 92.31 93 LEU A CA 1
ATOM 704 C C . LEU A 1 93 ? 48.182 4.310 -63.970 1.00 92.31 93 LEU A C 1
ATOM 706 O O . LEU A 1 93 ? 47.318 3.570 -63.494 1.00 92.31 93 LEU A O 1
ATOM 710 N N . LEU A 1 94 ? 48.767 5.279 -63.255 1.00 92.62 94 LEU A N 1
ATOM 711 C CA . LEU A 1 94 ? 48.426 5.596 -61.866 1.00 92.62 94 LEU A CA 1
ATOM 712 C C . LEU A 1 94 ? 46.981 6.103 -61.754 1.00 92.62 94 LEU A C 1
ATOM 714 O O . LEU A 1 94 ? 46.215 5.572 -60.951 1.00 92.62 94 LEU A O 1
ATOM 718 N N . VAL A 1 95 ? 46.581 7.073 -62.582 1.00 94.81 95 VAL A N 1
ATOM 719 C CA . VAL A 1 95 ? 45.220 7.639 -62.593 1.00 94.81 95 VAL A CA 1
ATOM 720 C C . VAL A 1 95 ? 44.172 6.580 -62.948 1.00 94.81 95 VAL A C 1
ATOM 722 O O . VAL A 1 95 ? 43.134 6.516 -62.292 1.00 94.81 95 VAL A O 1
ATOM 725 N N . ILE A 1 96 ? 44.447 5.698 -63.914 1.00 94.88 96 ILE A N 1
ATOM 726 C CA . ILE A 1 96 ? 43.564 4.574 -64.264 1.00 94.88 96 ILE A CA 1
ATOM 727 C C . ILE A 1 96 ? 43.454 3.587 -63.091 1.00 94.88 96 ILE A C 1
ATOM 729 O O . ILE A 1 96 ? 42.346 3.187 -62.729 1.00 94.88 96 ILE A O 1
ATOM 733 N N . GLY A 1 97 ? 44.574 3.223 -62.456 1.00 94.06 97 GLY A N 1
ATOM 734 C CA . GLY A 1 97 ? 44.594 2.300 -61.318 1.00 94.06 97 GLY A CA 1
ATOM 735 C C . GLY A 1 97 ? 43.855 2.841 -60.089 1.00 94.06 97 GLY A C 1
ATOM 736 O O . GLY A 1 97 ? 42.961 2.180 -59.556 1.00 94.06 97 GLY A O 1
ATOM 737 N N . VAL A 1 98 ? 44.184 4.064 -59.661 1.00 92.50 98 VAL A N 1
ATOM 738 C CA . VAL A 1 98 ? 43.541 4.741 -58.521 1.00 92.50 98 VAL A CA 1
ATOM 739 C C . VAL A 1 98 ? 42.074 5.040 -58.827 1.00 92.50 98 VAL A C 1
ATOM 741 O O . VAL A 1 98 ? 41.213 4.767 -57.990 1.00 92.50 98 VAL A O 1
ATOM 744 N N . GLY A 1 99 ? 41.765 5.520 -60.034 1.00 93.81 99 GLY A N 1
ATOM 745 C CA . GLY A 1 99 ? 40.401 5.775 -60.493 1.00 93.81 99 GLY A CA 1
ATOM 746 C C . GLY A 1 99 ? 39.532 4.518 -60.448 1.00 93.81 99 GLY A C 1
ATOM 747 O O . GLY A 1 99 ? 38.456 4.542 -59.854 1.00 93.81 99 GLY A O 1
ATOM 748 N N . TRP A 1 100 ? 40.016 3.389 -60.977 1.00 93.56 100 TRP A N 1
ATOM 749 C CA . TRP A 1 100 ? 39.293 2.113 -60.924 1.00 93.56 100 TRP A CA 1
ATOM 750 C C . TRP A 1 100 ? 39.019 1.650 -59.486 1.00 93.56 100 TRP A C 1
ATOM 752 O O . TRP A 1 100 ? 37.924 1.164 -59.191 1.00 93.56 100 TRP A O 1
ATOM 762 N N . VAL A 1 101 ? 39.972 1.839 -58.566 1.00 92.50 101 VAL A N 1
ATOM 763 C CA . VAL A 1 101 ? 39.768 1.547 -57.137 1.00 92.50 101 VAL A CA 1
ATOM 764 C C . VAL A 1 101 ? 38.729 2.487 -56.516 1.00 92.50 101 VAL A C 1
ATOM 766 O O . VAL A 1 101 ? 37.820 2.002 -55.839 1.00 92.50 101 VAL A O 1
ATOM 769 N N . LEU A 1 102 ? 38.798 3.799 -56.767 1.00 91.62 102 LEU A N 1
ATOM 770 C CA . LEU A 1 102 ? 37.831 4.786 -56.264 1.00 91.62 102 LEU A CA 1
ATOM 771 C C . LEU A 1 102 ? 36.409 4.508 -56.769 1.00 91.62 102 LEU A C 1
ATOM 773 O O . LEU A 1 102 ? 35.501 4.351 -55.951 1.00 91.62 102 LEU A O 1
ATOM 777 N N . LEU A 1 103 ? 36.212 4.356 -58.084 1.00 90.00 103 LEU A N 1
ATOM 778 C CA . LEU A 1 103 ? 34.902 4.053 -58.679 1.00 90.00 103 LEU A CA 1
ATOM 779 C C . LEU A 1 103 ? 34.305 2.739 -58.138 1.00 90.00 103 LEU A C 1
ATOM 781 O O . LEU A 1 103 ? 33.087 2.604 -58.044 1.00 90.00 103 LEU A O 1
ATOM 785 N N . LYS A 1 104 ? 35.142 1.775 -57.737 1.00 90.19 104 LYS A N 1
ATOM 786 C CA . LYS A 1 104 ? 34.711 0.480 -57.184 1.00 90.19 104 LYS A CA 1
ATOM 787 C C . LYS A 1 104 ? 34.432 0.499 -55.673 1.00 90.19 104 LYS A C 1
ATOM 789 O O . LYS A 1 104 ? 33.747 -0.402 -55.176 1.00 90.19 104 LYS A O 1
ATOM 794 N N . THR A 1 105 ? 34.958 1.483 -54.937 1.00 90.94 105 THR A N 1
ATOM 795 C CA . THR A 1 105 ? 34.900 1.546 -53.461 1.00 90.94 105 THR A CA 1
ATOM 796 C C . THR A 1 105 ? 33.997 2.658 -52.934 1.00 90.94 105 THR A C 1
ATOM 798 O O . THR A 1 105 ? 33.151 2.377 -52.084 1.00 90.94 105 THR A O 1
ATOM 801 N N . LEU A 1 106 ? 34.093 3.880 -53.470 1.00 91.25 106 LEU A N 1
ATOM 802 C CA . LEU A 1 106 ? 33.273 5.028 -53.065 1.00 91.25 106 LEU A CA 1
ATOM 803 C C . LEU A 1 106 ? 31.760 4.731 -53.052 1.00 91.25 106 LEU A C 1
ATOM 805 O O . LEU A 1 106 ? 31.147 4.920 -51.999 1.00 91.25 106 LEU A O 1
ATOM 809 N N . PRO A 1 107 ? 31.125 4.204 -54.124 1.00 92.38 107 PRO A N 1
ATOM 810 C CA . PRO A 1 107 ? 29.679 3.958 -54.113 1.00 92.38 107 PRO A CA 1
ATOM 811 C C . PRO A 1 107 ? 29.251 2.850 -53.139 1.00 92.38 107 PRO A C 1
ATOM 813 O O . PRO A 1 107 ? 28.083 2.801 -52.754 1.00 92.38 107 PRO A O 1
ATOM 816 N N . LYS A 1 108 ? 30.169 1.976 -52.699 1.00 91.19 108 LYS A N 1
ATOM 817 C CA . LYS A 1 108 ? 29.895 1.033 -51.604 1.00 91.19 108 LYS A CA 1
ATOM 818 C C . LYS A 1 108 ? 29.889 1.770 -50.268 1.00 91.19 108 LYS A C 1
ATOM 820 O O . LYS A 1 108 ? 28.870 1.768 -49.589 1.00 91.19 108 LYS A O 1
ATOM 825 N N . LEU A 1 109 ? 30.973 2.487 -49.959 1.00 91.31 109 LEU A N 1
ATOM 826 C CA . LEU A 1 109 ? 31.124 3.247 -48.714 1.00 91.31 109 LEU A CA 1
ATOM 827 C C . LEU A 1 109 ? 29.996 4.266 -48.503 1.00 91.31 109 LEU A C 1
ATOM 829 O O . LEU A 1 109 ? 29.466 4.355 -47.397 1.00 91.31 109 LEU A O 1
ATOM 833 N N . PHE A 1 110 ? 29.583 4.993 -49.547 1.00 93.75 110 PHE A N 1
ATOM 834 C CA . PHE A 1 110 ? 28.433 5.895 -49.459 1.00 93.75 110 PHE A CA 1
ATOM 835 C C . PHE A 1 110 ? 27.128 5.136 -49.210 1.00 93.75 110 PHE A C 1
ATOM 837 O O . PHE A 1 110 ? 26.411 5.478 -48.276 1.00 93.75 110 PHE A O 1
ATOM 844 N N . ARG A 1 111 ? 26.836 4.070 -49.969 1.00 93.88 111 ARG A N 1
ATOM 845 C CA . ARG A 1 111 ? 25.597 3.294 -49.797 1.00 93.88 111 ARG A CA 1
ATOM 846 C C . ARG A 1 111 ? 25.507 2.623 -48.426 1.00 93.88 111 ARG A C 1
ATOM 848 O O . ARG A 1 111 ? 24.423 2.569 -47.851 1.00 93.88 111 ARG A O 1
ATOM 855 N N . ASP A 1 112 ? 26.620 2.139 -47.891 1.00 94.62 112 ASP A N 1
ATOM 856 C CA . ASP A 1 112 ? 26.654 1.493 -46.582 1.00 94.62 112 ASP A CA 1
ATOM 857 C C . ASP A 1 112 ? 26.571 2.528 -45.440 1.00 94.62 112 ASP A C 1
ATOM 859 O O . ASP A 1 112 ? 25.868 2.285 -44.458 1.00 94.62 112 ASP A O 1
ATOM 863 N N . ARG A 1 113 ? 27.129 3.741 -45.611 1.00 94.88 113 ARG A N 1
ATOM 864 C CA . ARG A 1 113 ? 26.849 4.891 -44.725 1.00 94.88 113 ARG A CA 1
ATOM 865 C C . ARG A 1 113 ? 25.382 5.328 -44.779 1.00 94.88 113 ARG A C 1
ATOM 867 O O . ARG A 1 113 ? 24.787 5.526 -43.726 1.00 94.88 113 ARG A O 1
ATOM 874 N N . SER A 1 114 ? 24.772 5.434 -45.962 1.00 94.62 114 SER A N 1
ATOM 875 C CA . SER A 1 114 ? 23.347 5.775 -46.104 1.00 94.62 114 SER A CA 1
ATOM 876 C C . SER A 1 114 ? 22.444 4.744 -45.427 1.00 94.62 114 SER A C 1
ATOM 878 O O . SER A 1 114 ? 21.528 5.130 -44.707 1.00 94.62 114 SER A O 1
ATOM 880 N N . LYS A 1 115 ? 22.734 3.443 -45.579 1.00 96.00 115 LYS A N 1
ATOM 881 C CA . LYS A 1 115 ? 22.035 2.370 -44.851 1.00 96.00 115 LYS A CA 1
ATOM 882 C C . LYS A 1 115 ? 22.201 2.492 -43.338 1.00 96.00 115 LYS A C 1
ATOM 884 O O . LYS A 1 115 ? 21.220 2.334 -42.623 1.00 96.00 115 LYS A O 1
ATOM 889 N N . ALA A 1 116 ? 23.412 2.771 -42.850 1.00 96.31 116 ALA A N 1
ATOM 890 C CA . ALA A 1 116 ? 23.657 2.958 -41.422 1.00 96.31 116 ALA A CA 1
ATOM 891 C C . ALA A 1 116 ? 22.866 4.156 -40.871 1.00 96.31 116 ALA A C 1
ATOM 893 O O . ALA A 1 116 ? 22.172 4.013 -39.872 1.00 96.31 116 ALA A O 1
ATOM 894 N N . ILE A 1 117 ? 22.886 5.305 -41.557 1.00 96.69 117 ILE A N 1
ATOM 895 C CA . ILE A 1 117 ? 22.110 6.499 -41.179 1.00 96.69 117 ILE A CA 1
ATOM 896 C C . ILE A 1 117 ? 20.603 6.205 -41.197 1.00 96.69 117 ILE A C 1
ATOM 898 O O . ILE A 1 117 ? 19.908 6.539 -40.241 1.00 96.69 117 ILE A O 1
ATOM 902 N N . GLN A 1 118 ? 20.098 5.542 -42.243 1.00 96.88 118 GLN A N 1
ATOM 903 C CA . GLN A 1 118 ? 18.691 5.151 -42.331 1.00 96.88 118 GLN A CA 1
ATOM 904 C C . GLN A 1 118 ? 18.301 4.208 -41.186 1.00 96.88 118 GLN A C 1
ATOM 906 O O . GLN A 1 118 ? 17.263 4.426 -40.566 1.00 96.88 118 GLN A O 1
ATOM 911 N N . LYS A 1 119 ? 19.151 3.221 -40.864 1.00 97.44 119 LYS A N 1
ATOM 912 C CA . LYS A 1 119 ? 18.943 2.319 -39.729 1.00 97.44 119 LYS A CA 1
ATOM 913 C C . LYS A 1 119 ? 18.941 3.084 -38.404 1.00 97.44 119 LYS A C 1
ATOM 915 O O . LYS A 1 119 ? 18.003 2.950 -37.635 1.00 97.44 119 LYS A O 1
ATOM 920 N N . HIS A 1 120 ? 19.934 3.930 -38.138 1.00 96.31 120 HIS A N 1
ATOM 921 C CA . HIS A 1 120 ? 19.970 4.712 -36.900 1.00 96.31 120 HIS A CA 1
ATOM 922 C C . HIS A 1 120 ? 18.756 5.645 -36.765 1.00 96.31 120 HIS A C 1
ATOM 924 O O . HIS A 1 120 ? 18.255 5.822 -35.659 1.00 96.31 120 HIS A O 1
ATOM 930 N N . LEU A 1 121 ? 18.228 6.180 -37.873 1.00 97.31 121 LEU A N 1
ATOM 931 C CA . LEU A 1 121 ? 16.994 6.966 -37.872 1.00 97.31 121 LEU A CA 1
ATOM 932 C C . LEU A 1 121 ? 15.740 6.113 -37.607 1.00 97.31 121 LEU A C 1
ATOM 934 O O . LEU A 1 121 ? 14.839 6.586 -36.915 1.00 97.31 121 LEU A O 1
ATOM 938 N N . THR A 1 122 ? 15.655 4.878 -38.120 1.00 97.31 122 THR A N 1
ATOM 939 C CA . THR A 1 122 ? 14.551 3.964 -37.770 1.00 97.31 122 THR A CA 1
ATOM 940 C C . THR A 1 122 ? 14.652 3.493 -36.326 1.00 97.31 122 THR A C 1
ATOM 942 O O . THR A 1 122 ? 13.671 3.623 -35.603 1.00 97.31 122 THR A O 1
ATOM 945 N N . ASP A 1 123 ? 15.835 3.048 -35.893 1.00 97.38 123 ASP A N 1
ATOM 946 C CA . ASP A 1 123 ? 16.114 2.551 -34.541 1.00 97.38 123 ASP A CA 1
ATOM 947 C C . ASP A 1 123 ? 15.788 3.640 -33.496 1.00 97.38 123 ASP A C 1
ATOM 949 O O . ASP A 1 123 ? 15.088 3.377 -32.514 1.00 97.38 123 ASP A O 1
ATOM 953 N N . ALA A 1 124 ? 16.206 4.891 -33.744 1.00 96.69 124 ALA A N 1
ATOM 954 C CA . ALA A 1 124 ? 15.879 6.037 -32.896 1.00 96.69 124 ALA A CA 1
ATOM 955 C C . ALA A 1 124 ? 14.371 6.333 -32.865 1.00 96.69 124 ALA A C 1
ATOM 957 O O . ALA A 1 124 ? 13.812 6.506 -31.786 1.00 96.69 124 ALA A O 1
ATOM 958 N N . ARG A 1 125 ? 13.685 6.336 -34.020 1.00 96.69 125 ARG A N 1
ATOM 959 C CA . ARG A 1 125 ? 12.223 6.535 -34.075 1.00 96.69 125 ARG A CA 1
ATOM 960 C C . ARG A 1 125 ? 11.464 5.449 -33.313 1.00 96.69 125 ARG A C 1
ATOM 962 O O . ARG A 1 125 ? 10.521 5.779 -32.600 1.00 96.69 125 ARG A O 1
ATOM 969 N N . THR A 1 126 ? 11.875 4.184 -33.424 1.00 97.31 126 THR A N 1
ATOM 970 C CA . THR A 1 126 ? 11.270 3.090 -32.650 1.00 97.31 126 THR A CA 1
ATOM 971 C C . THR A 1 126 ? 11.543 3.229 -31.156 1.00 97.31 126 THR A C 1
ATOM 973 O O . THR A 1 126 ? 10.615 3.067 -30.372 1.00 97.31 126 THR A O 1
ATOM 976 N N . ALA A 1 127 ? 12.758 3.618 -30.755 1.00 97.12 127 ALA A N 1
ATOM 977 C CA . ALA A 1 127 ? 13.092 3.847 -29.351 1.00 97.12 127 ALA A CA 1
ATOM 978 C C . ALA A 1 127 ? 12.305 5.026 -28.747 1.00 97.12 127 ALA A C 1
ATOM 980 O O . ALA A 1 127 ? 11.815 4.920 -27.626 1.00 97.12 127 ALA A O 1
ATOM 981 N N . THR A 1 128 ? 12.118 6.126 -29.489 1.00 96.88 128 THR A N 1
ATOM 982 C CA . THR A 1 128 ? 11.258 7.242 -29.060 1.00 96.88 128 THR A CA 1
ATOM 983 C C . THR A 1 128 ? 9.796 6.811 -28.950 1.00 96.88 128 THR A C 1
ATOM 985 O O . THR A 1 128 ? 9.170 7.085 -27.932 1.00 96.88 128 THR A O 1
ATOM 988 N N . ALA A 1 129 ? 9.255 6.102 -29.947 1.00 97.38 129 ALA A N 1
ATOM 989 C CA . ALA A 1 129 ? 7.872 5.624 -29.912 1.00 97.38 129 ALA A CA 1
ATOM 990 C C . ALA A 1 129 ? 7.622 4.653 -28.743 1.00 97.38 129 ALA A C 1
ATOM 992 O O . ALA A 1 129 ? 6.606 4.762 -28.058 1.00 97.38 129 ALA A O 1
ATOM 993 N N . GLU A 1 130 ? 8.565 3.748 -28.469 1.00 96.94 130 GLU A N 1
ATOM 994 C CA . GLU A 1 130 ? 8.496 2.848 -27.318 1.00 96.94 130 GLU A CA 1
ATOM 995 C C . GLU A 1 130 ? 8.612 3.611 -25.989 1.00 96.94 130 GLU A C 1
ATOM 997 O O . GLU A 1 130 ? 7.848 3.342 -25.064 1.00 96.94 130 GLU A O 1
ATOM 1002 N N . ALA A 1 131 ? 9.511 4.595 -25.887 1.00 97.12 131 ALA A N 1
ATOM 1003 C CA . ALA A 1 131 ? 9.641 5.436 -24.699 1.00 97.12 131 ALA A CA 1
ATOM 1004 C C . ALA A 1 131 ? 8.358 6.238 -24.415 1.00 97.12 131 ALA A C 1
ATOM 1006 O O . ALA A 1 131 ? 7.906 6.262 -23.272 1.00 97.12 131 ALA A O 1
ATOM 1007 N N . SER A 1 132 ? 7.728 6.822 -25.440 1.00 96.44 132 SER A N 1
ATOM 1008 C CA . SER A 1 132 ? 6.434 7.505 -25.312 1.00 96.44 132 SER A CA 1
ATOM 1009 C C . SER A 1 132 ? 5.310 6.545 -24.911 1.00 96.44 132 SER A C 1
ATOM 1011 O O . SER A 1 132 ? 4.554 6.848 -23.993 1.00 96.44 132 SER A O 1
ATOM 1013 N N . ALA A 1 133 ? 5.225 5.357 -25.521 1.00 97.38 133 ALA A N 1
ATOM 1014 C CA . ALA A 1 133 ? 4.226 4.353 -25.145 1.00 97.38 133 ALA A CA 1
ATOM 1015 C C . ALA A 1 133 ? 4.409 3.868 -23.694 1.00 97.38 133 ALA A C 1
ATOM 1017 O O . ALA A 1 133 ? 3.433 3.724 -22.953 1.00 97.38 133 ALA A O 1
ATOM 1018 N N . ARG A 1 134 ? 5.661 3.667 -23.258 1.00 96.56 134 ARG A N 1
ATOM 1019 C CA . ARG A 1 134 ? 6.004 3.350 -21.865 1.00 96.56 134 ARG A CA 1
ATOM 1020 C C . ARG A 1 134 ? 5.600 4.490 -20.926 1.00 96.56 134 ARG A C 1
ATOM 1022 O O . ARG A 1 134 ? 4.946 4.201 -19.927 1.00 96.56 134 ARG A O 1
ATOM 1029 N N . LEU A 1 135 ? 5.913 5.746 -21.260 1.00 97.06 135 LEU A N 1
ATOM 1030 C CA . LEU A 1 135 ? 5.539 6.933 -20.479 1.00 97.06 135 LEU A CA 1
ATOM 1031 C C . LEU A 1 135 ? 4.020 7.006 -20.267 1.00 97.06 135 LEU A C 1
ATOM 1033 O O . LEU A 1 135 ? 3.577 6.948 -19.124 1.00 97.06 135 LEU A O 1
ATOM 1037 N N . THR A 1 136 ? 3.224 6.982 -21.338 1.00 97.19 136 THR A N 1
ATOM 1038 C CA . THR A 1 136 ? 1.753 7.009 -21.239 1.00 97.19 136 THR A CA 1
ATOM 1039 C C . THR A 1 136 ? 1.192 5.808 -20.472 1.00 97.19 136 THR A C 1
ATOM 1041 O O . THR A 1 136 ? 0.220 5.942 -19.730 1.00 97.19 136 THR A O 1
ATOM 1044 N N . SER A 1 137 ? 1.830 4.633 -20.559 1.00 96.62 137 SER A N 1
ATOM 1045 C CA . SER A 1 137 ? 1.444 3.472 -19.743 1.00 96.62 137 SER A CA 1
ATOM 1046 C C . SER A 1 137 ? 1.748 3.636 -18.246 1.00 96.62 137 SER A C 1
ATOM 1048 O O . SER A 1 137 ? 1.083 3.006 -17.425 1.00 96.62 137 SER A O 1
ATOM 1050 N N . VAL A 1 138 ? 2.733 4.465 -17.879 1.00 97.56 138 VAL A N 1
ATOM 1051 C CA . VAL A 1 138 ? 3.062 4.813 -16.488 1.00 97.56 138 VAL A CA 1
ATOM 1052 C C . VAL A 1 138 ? 2.147 5.929 -15.992 1.00 97.56 138 VAL A C 1
ATOM 1054 O O . VAL A 1 138 ? 1.575 5.785 -14.918 1.00 97.56 138 VAL A O 1
ATOM 1057 N N . GLU A 1 139 ? 1.915 6.975 -16.785 1.00 96.19 139 GLU A N 1
ATOM 1058 C CA . GLU A 1 139 ? 0.968 8.060 -16.481 1.00 96.19 139 GLU A CA 1
ATOM 1059 C C . GLU A 1 139 ? -0.443 7.510 -16.209 1.00 96.19 139 GLU A C 1
ATOM 1061 O O . GLU A 1 139 ? -1.042 7.812 -15.178 1.00 96.19 139 GLU A O 1
ATOM 1066 N N . ALA A 1 140 ? -0.936 6.602 -17.059 1.00 96.12 140 ALA A N 1
ATOM 1067 C CA . ALA A 1 140 ? -2.225 5.935 -16.863 1.00 96.12 140 ALA A CA 1
ATOM 1068 C C . ALA A 1 140 ? -2.269 5.026 -15.615 1.00 96.12 140 ALA A C 1
ATOM 1070 O O . ALA A 1 140 ? -3.332 4.839 -15.021 1.00 96.12 140 ALA A O 1
ATOM 1071 N N . ARG A 1 141 ? -1.128 4.459 -15.191 1.00 96.19 141 ARG A N 1
ATOM 1072 C CA . ARG A 1 141 ? -1.028 3.699 -13.931 1.00 96.19 141 ARG A CA 1
ATOM 1073 C C . ARG A 1 141 ? -1.013 4.622 -12.717 1.00 96.19 141 ARG A C 1
ATOM 1075 O O . ARG A 1 141 ? -1.675 4.297 -11.740 1.00 96.19 141 ARG A O 1
ATOM 1082 N N . LEU A 1 14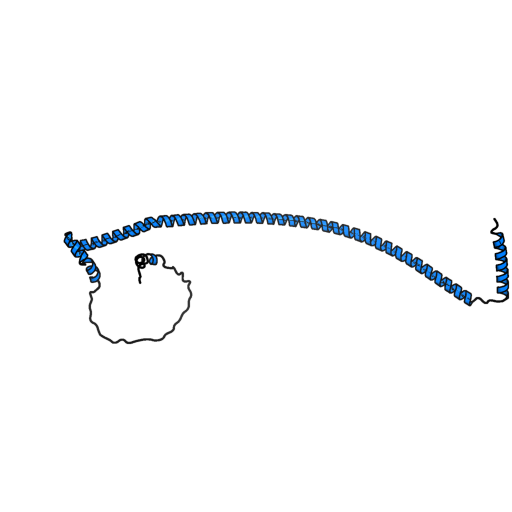2 ? -0.305 5.749 -12.783 1.00 96.56 142 LEU A N 1
ATOM 1083 C CA . LEU A 1 142 ? -0.255 6.747 -11.712 1.00 96.56 142 LEU A CA 1
ATOM 1084 C C . LEU A 1 142 ? -1.642 7.351 -11.471 1.00 96.56 142 LEU A C 1
ATOM 1086 O O . LEU A 1 142 ? -2.154 7.222 -10.367 1.00 96.56 142 LEU A O 1
ATOM 1090 N N . ALA A 1 143 ? -2.319 7.835 -12.517 1.00 92.81 143 ALA A N 1
ATOM 1091 C CA . ALA A 1 143 ? -3.682 8.362 -12.403 1.00 92.81 143 ALA A CA 1
ATOM 1092 C C . ALA A 1 143 ? -4.679 7.334 -11.825 1.00 92.81 143 ALA A C 1
ATOM 1094 O O . ALA A 1 143 ? -5.579 7.685 -11.060 1.00 92.81 143 ALA A O 1
ATOM 1095 N N . LYS A 1 144 ? -4.502 6.040 -12.142 1.00 96.06 144 LYS A N 1
ATOM 1096 C CA . LYS A 1 144 ? -5.286 4.963 -11.523 1.00 96.06 144 LYS A CA 1
ATOM 1097 C C . LYS A 1 144 ? -4.933 4.763 -10.044 1.00 96.06 144 LYS A C 1
ATOM 1099 O O . LYS A 1 144 ? -5.847 4.588 -9.243 1.00 96.06 144 LYS A O 1
ATOM 1104 N N . LEU A 1 145 ? -3.654 4.802 -9.670 1.00 97.00 145 LEU A N 1
ATOM 1105 C CA . LEU A 1 145 ? -3.234 4.723 -8.268 1.00 97.00 145 LEU A CA 1
ATOM 1106 C C . LEU A 1 145 ? -3.763 5.912 -7.456 1.00 97.00 145 LEU A C 1
ATOM 1108 O O . LEU A 1 145 ? -4.262 5.693 -6.359 1.00 97.00 145 LEU A O 1
ATOM 1112 N N . ASP A 1 146 ? -3.760 7.127 -8.007 1.00 94.69 146 ASP A N 1
ATOM 1113 C CA . ASP A 1 146 ? -4.335 8.309 -7.354 1.00 94.69 146 ASP A CA 1
ATOM 1114 C C . ASP A 1 146 ? -5.840 8.130 -7.083 1.00 94.69 146 ASP A C 1
ATOM 1116 O O . ASP A 1 146 ? -6.301 8.383 -5.967 1.00 94.69 146 ASP A O 1
ATOM 1120 N N . SER A 1 147 ? -6.603 7.605 -8.056 1.00 95.38 147 SER A N 1
ATOM 1121 C CA . SER A 1 147 ? -8.024 7.275 -7.844 1.00 95.38 147 SER A CA 1
ATOM 1122 C C . SER A 1 147 ? -8.224 6.186 -6.781 1.00 95.38 147 SER A C 1
ATOM 1124 O O . SER A 1 147 ? -9.056 6.347 -5.893 1.00 95.38 147 SER A O 1
ATOM 1126 N N . GLN A 1 148 ? -7.396 5.135 -6.784 1.00 96.62 148 GLN A N 1
ATOM 1127 C CA . GLN A 1 148 ? -7.466 4.055 -5.795 1.00 96.62 148 GLN A CA 1
ATOM 1128 C C . GLN A 1 148 ? -7.060 4.515 -4.386 1.00 96.62 148 GLN A C 1
ATOM 1130 O O . GLN A 1 148 ? -7.612 4.026 -3.403 1.00 96.62 148 GLN A O 1
ATOM 1135 N N . ILE A 1 149 ? -6.137 5.473 -4.262 1.00 97.06 149 ILE A N 1
ATOM 1136 C CA . ILE A 1 149 ? -5.766 6.096 -2.984 1.00 97.06 149 ILE A CA 1
ATOM 1137 C C . ILE A 1 149 ? -6.910 6.977 -2.466 1.00 97.06 149 ILE A C 1
ATOM 1139 O O . ILE A 1 149 ? -7.190 6.961 -1.267 1.00 97.06 149 ILE A O 1
ATOM 1143 N N . ALA A 1 150 ? -7.600 7.715 -3.341 1.00 95.94 150 ALA A N 1
ATOM 1144 C CA . ALA A 1 150 ? -8.784 8.486 -2.965 1.00 95.94 150 ALA A CA 1
ATOM 1145 C C . ALA A 1 150 ? -9.936 7.570 -2.509 1.00 95.94 150 ALA A C 1
ATOM 1147 O O . ALA A 1 150 ? -10.481 7.766 -1.422 1.00 95.94 150 ALA A O 1
ATOM 1148 N N . GLU A 1 151 ? -10.250 6.524 -3.279 1.00 96.94 151 GLU A N 1
ATOM 1149 C CA . GLU A 1 151 ? -11.227 5.490 -2.914 1.00 96.94 151 GLU A CA 1
ATOM 1150 C C . GLU A 1 151 ? -10.887 4.866 -1.551 1.00 96.94 151 GLU A C 1
ATOM 1152 O O . GLU A 1 151 ? -11.715 4.902 -0.640 1.00 96.94 151 GLU A O 1
ATOM 1157 N N . MET A 1 152 ? -9.647 4.392 -1.373 1.00 97.56 152 MET A N 1
ATOM 1158 C CA . MET A 1 152 ? -9.166 3.775 -0.132 1.00 97.56 152 MET A CA 1
ATOM 1159 C C . MET A 1 152 ? -9.270 4.711 1.079 1.00 97.56 152 MET A C 1
ATOM 1161 O O . MET A 1 152 ? -9.669 4.256 2.148 1.00 97.56 152 MET A O 1
ATOM 1165 N N . ARG A 1 153 ? -8.967 6.010 0.929 1.00 97.69 153 ARG A N 1
ATOM 1166 C CA . ARG A 1 153 ? -9.151 7.002 2.004 1.00 97.69 153 ARG A CA 1
ATOM 1167 C C . ARG A 1 153 ? -10.620 7.162 2.375 1.00 97.69 153 ARG A C 1
ATOM 1169 O O . ARG A 1 153 ? -10.964 6.970 3.535 1.00 97.69 153 ARG A O 1
ATOM 1176 N N . THR A 1 154 ? -11.497 7.407 1.397 1.00 97.62 154 THR A N 1
ATOM 1177 C CA . THR A 1 154 ? -12.938 7.559 1.682 1.00 97.62 154 THR A CA 1
ATOM 1178 C C . THR A 1 154 ? -13.580 6.283 2.224 1.00 97.62 154 THR A C 1
ATOM 1180 O O . THR A 1 154 ? -14.633 6.356 2.851 1.00 97.62 154 THR A O 1
ATOM 1183 N N . GLN A 1 155 ? -12.992 5.111 1.970 1.00 97.56 155 GLN A N 1
ATOM 1184 C CA . GLN A 1 155 ? -13.432 3.851 2.557 1.00 97.56 155 GLN A CA 1
ATOM 1185 C C . GLN A 1 155 ? -12.930 3.709 4.000 1.00 97.56 155 GLN A C 1
ATOM 1187 O O . GLN A 1 155 ? -13.742 3.499 4.894 1.00 97.56 155 GLN A O 1
ATOM 1192 N N . ALA A 1 156 ? -11.639 3.944 4.253 1.00 97.69 156 ALA A N 1
ATOM 1193 C CA . ALA A 1 156 ? -11.065 3.920 5.599 1.00 97.69 156 ALA A CA 1
ATOM 1194 C C . ALA A 1 156 ? -11.713 4.949 6.549 1.00 97.69 156 ALA A C 1
ATOM 1196 O O . ALA A 1 156 ? -11.913 4.654 7.723 1.00 97.69 156 ALA A O 1
ATOM 1197 N N . GLU A 1 157 ? -12.095 6.128 6.050 1.00 97.38 157 GLU A N 1
ATOM 1198 C CA . GLU A 1 157 ? -12.838 7.143 6.812 1.00 97.38 157 GLU A CA 1
ATOM 1199 C C . GLU A 1 157 ? -14.240 6.652 7.220 1.00 97.38 157 GLU A C 1
ATOM 1201 O O . GLU A 1 157 ? -14.646 6.835 8.369 1.00 97.38 157 GLU A O 1
ATOM 1206 N N . LYS A 1 158 ? -14.968 5.975 6.317 1.00 97.75 158 LYS A N 1
ATOM 1207 C CA . LYS A 1 158 ? -16.279 5.366 6.623 1.00 97.75 158 LYS A CA 1
ATOM 1208 C C . LYS A 1 158 ? -16.139 4.213 7.608 1.00 97.75 158 LYS A C 1
ATOM 1210 O O . LYS A 1 158 ? -16.875 4.169 8.589 1.00 97.75 158 LYS A O 1
ATOM 1215 N N . ASP A 1 159 ? -15.197 3.308 7.360 1.00 97.75 159 ASP A N 1
ATOM 1216 C CA . ASP A 1 159 ? -14.985 2.125 8.192 1.00 97.75 159 ASP A CA 1
ATOM 1217 C C . ASP A 1 159 ? -14.528 2.531 9.598 1.00 97.75 159 ASP A C 1
ATOM 1219 O O . ASP A 1 159 ? -15.063 2.022 10.578 1.00 97.75 159 ASP A O 1
ATOM 1223 N N . SER A 1 160 ? -13.655 3.538 9.719 1.00 97.31 160 SER A N 1
ATOM 1224 C CA . SER A 1 160 ? -13.278 4.135 11.007 1.00 97.31 160 SER A CA 1
ATOM 1225 C C . SER A 1 160 ? -14.477 4.734 11.748 1.00 97.31 160 SER A C 1
ATOM 1227 O O . SER A 1 160 ? -14.588 4.551 12.959 1.00 97.31 160 SER A O 1
ATOM 1229 N N . ALA A 1 161 ? -15.380 5.442 11.060 1.00 97.44 161 ALA A N 1
ATOM 1230 C CA . ALA A 1 161 ? -16.571 6.023 11.684 1.00 97.44 161 ALA A CA 1
ATOM 1231 C C . ALA A 1 161 ? -17.597 4.953 12.112 1.00 97.44 161 ALA A C 1
ATOM 1233 O O . ALA A 1 161 ? -18.249 5.099 13.149 1.00 97.44 161 ALA A O 1
ATOM 1234 N N . LEU A 1 162 ? -17.729 3.868 11.342 1.00 97.81 162 LEU A N 1
ATOM 1235 C CA . LEU A 1 162 ? -18.579 2.723 11.677 1.00 97.81 162 LEU A CA 1
ATOM 1236 C C . LEU A 1 162 ? -18.005 1.914 12.848 1.00 97.81 162 LEU A C 1
ATOM 1238 O O . LEU A 1 162 ? -18.750 1.564 13.764 1.00 97.81 162 LEU A O 1
ATOM 1242 N N . ASP A 1 163 ? -16.694 1.667 12.870 1.00 97.81 163 ASP A N 1
ATOM 1243 C CA . ASP A 1 163 ? -16.040 0.986 13.987 1.00 97.81 163 ASP A CA 1
ATOM 1244 C C . ASP A 1 163 ? -16.028 1.839 15.257 1.00 97.81 163 ASP A C 1
ATOM 1246 O O . ASP A 1 163 ? -16.259 1.297 16.334 1.00 97.81 163 ASP A O 1
ATOM 1250 N N . GLU A 1 164 ? -15.874 3.164 15.171 1.00 97.50 164 GLU A N 1
ATOM 1251 C CA . GLU A 1 164 ? -16.019 4.041 16.338 1.00 97.50 164 GLU A CA 1
ATOM 1252 C C . GLU A 1 164 ? -17.429 3.929 16.951 1.00 97.50 164 GLU A C 1
ATOM 1254 O O . GLU A 1 164 ? -17.569 3.811 18.171 1.00 97.50 164 GLU A O 1
ATOM 1259 N N . GLN A 1 165 ? -18.481 3.904 16.124 1.00 97.31 165 GLN A N 1
ATOM 1260 C CA . GLN A 1 165 ? -19.859 3.696 16.589 1.00 97.31 165 GLN A CA 1
ATOM 1261 C C . GLN A 1 165 ? -20.057 2.296 17.190 1.00 97.31 165 GLN A C 1
ATOM 1263 O O . GLN A 1 165 ? -20.619 2.168 18.280 1.00 97.31 165 GLN A O 1
ATOM 1268 N N . ARG A 1 166 ? -19.553 1.250 16.522 1.00 97.56 166 ARG A N 1
ATOM 1269 C CA . ARG A 1 166 ? -19.641 -0.149 16.970 1.00 97.56 166 ARG A CA 1
ATOM 1270 C C . ARG A 1 166 ? -18.906 -0.381 18.291 1.00 97.56 166 ARG A C 1
ATOM 1272 O O . ARG A 1 166 ? -19.431 -1.066 19.165 1.00 97.56 166 ARG A O 1
ATOM 1279 N N . ILE A 1 167 ? -17.721 0.208 18.455 1.00 98.00 167 ILE A N 1
ATOM 1280 C CA . ILE A 1 167 ? -16.925 0.143 19.685 1.00 98.00 167 ILE A CA 1
ATOM 1281 C C . ILE A 1 167 ? -17.630 0.907 20.809 1.00 98.00 167 ILE A C 1
ATOM 1283 O O . ILE A 1 167 ? -17.769 0.356 21.895 1.00 98.00 167 ILE A O 1
ATOM 1287 N N . LYS A 1 168 ? -18.146 2.122 20.565 1.00 97.88 168 LYS A N 1
ATOM 1288 C CA . LYS A 1 168 ? -18.910 2.878 21.579 1.00 97.88 168 LYS A CA 1
ATOM 1289 C C . LYS A 1 168 ? -20.147 2.116 22.062 1.00 97.88 168 LYS A C 1
ATOM 1291 O O . LYS A 1 168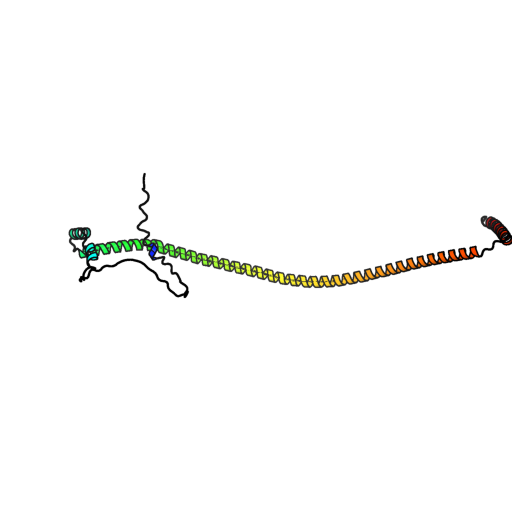 ? -20.372 2.052 23.267 1.00 97.88 168 LYS A O 1
ATOM 1296 N N . ALA A 1 169 ? -20.907 1.505 21.151 1.00 97.44 169 ALA A N 1
ATOM 1297 C CA . ALA A 1 169 ? -22.054 0.670 21.507 1.00 97.44 169 ALA A CA 1
ATOM 1298 C C . ALA A 1 169 ? -21.635 -0.542 22.358 1.00 97.44 169 ALA A C 1
ATOM 1300 O O . ALA A 1 169 ? -22.169 -0.741 23.447 1.00 97.44 169 ALA A O 1
ATOM 1301 N N . ALA A 1 170 ? -20.621 -1.296 21.916 1.00 97.50 170 ALA A N 1
ATOM 1302 C CA . ALA A 1 170 ? -20.114 -2.454 22.652 1.00 97.50 170 ALA A CA 1
ATOM 1303 C C . ALA A 1 170 ? -19.558 -2.087 24.042 1.00 97.50 170 ALA A C 1
ATOM 1305 O O . ALA A 1 170 ? -19.782 -2.823 24.998 1.00 97.50 170 ALA A O 1
ATOM 1306 N N . VAL A 1 171 ? -18.874 -0.945 24.174 1.00 98.19 171 VAL A N 1
ATOM 1307 C CA . VAL A 1 171 ? -18.345 -0.446 25.455 1.00 98.19 171 VAL A CA 1
ATOM 1308 C C . VAL A 1 171 ? -19.470 -0.036 26.405 1.00 98.19 171 VAL A C 1
ATOM 1310 O O . VAL A 1 171 ? -19.410 -0.383 27.581 1.00 98.19 171 VAL A O 1
ATOM 1313 N N . GLU A 1 172 ? -20.509 0.655 25.929 1.00 97.69 172 GLU A N 1
ATOM 1314 C CA . GLU A 1 172 ? -21.658 1.017 26.772 1.00 97.69 172 GLU A CA 1
ATOM 1315 C C . GLU A 1 172 ? -22.503 -0.201 27.178 1.00 97.69 172 GLU A C 1
ATOM 1317 O O . GLU A 1 172 ? -23.013 -0.233 28.297 1.00 97.69 172 GLU A O 1
ATOM 1322 N N . ASP A 1 173 ? -22.622 -1.225 26.331 1.00 98.06 173 ASP A N 1
ATOM 1323 C CA . ASP A 1 173 ? -23.306 -2.473 26.692 1.00 98.06 173 ASP A CA 1
ATOM 1324 C C . ASP A 1 173 ? -22.481 -3.347 27.650 1.00 98.06 173 ASP A C 1
ATOM 1326 O O . ASP A 1 173 ? -23.039 -3.926 28.580 1.00 98.06 173 ASP A O 1
ATOM 1330 N N . GLU A 1 174 ? -21.157 -3.416 27.495 1.00 97.94 174 GLU A N 1
ATOM 1331 C CA . GLU A 1 174 ? -20.293 -4.142 28.435 1.00 97.94 174 GLU A CA 1
ATOM 1332 C C . GLU A 1 174 ? -20.226 -3.441 29.801 1.00 97.94 174 GLU A C 1
ATOM 1334 O O . GLU A 1 174 ? -20.322 -4.084 30.843 1.00 97.94 174 GLU A O 1
ATOM 1339 N N . LYS A 1 175 ? -20.178 -2.105 29.807 1.00 98.19 175 LYS A N 1
ATOM 1340 C CA . LYS A 1 175 ? -20.293 -1.264 31.008 1.00 98.19 175 LYS A CA 1
ATOM 1341 C C . LYS A 1 175 ? -21.583 -1.536 31.790 1.00 98.19 175 LYS A C 1
ATOM 1343 O O . LYS A 1 175 ? -21.518 -1.606 33.014 1.00 98.19 175 LYS A O 1
ATOM 1348 N N . LYS A 1 176 ? -22.731 -1.728 31.121 1.00 98.00 176 LYS A N 1
ATOM 1349 C CA . LYS A 1 176 ? -23.990 -2.130 31.788 1.00 98.00 176 LYS A CA 1
ATOM 1350 C C . LYS A 1 176 ? -23.847 -3.493 32.459 1.00 98.00 176 LYS A C 1
ATOM 1352 O O . LYS A 1 176 ? -24.093 -3.585 33.653 1.00 98.00 176 LYS A O 1
ATOM 1357 N N . LYS A 1 177 ? -23.359 -4.513 31.740 1.00 98.12 177 LYS A N 1
ATOM 1358 C CA . LYS A 1 177 ? -23.146 -5.863 32.303 1.00 98.12 177 LYS A CA 1
ATOM 1359 C C . LYS A 1 177 ? -22.202 -5.854 33.504 1.00 98.12 177 LYS A C 1
ATOM 1361 O O . LYS A 1 177 ? -22.452 -6.558 34.472 1.00 98.12 177 LYS A O 1
ATOM 1366 N N . ILE A 1 178 ? -21.126 -5.063 33.451 1.00 98.25 178 ILE A N 1
ATOM 1367 C CA . ILE A 1 178 ? -20.172 -4.921 34.561 1.00 98.25 178 ILE A CA 1
ATOM 1368 C C . ILE A 1 178 ? -20.854 -4.294 35.785 1.00 98.25 178 ILE A C 1
ATOM 1370 O O . ILE A 1 178 ? -20.626 -4.758 36.899 1.00 98.25 178 ILE A O 1
ATOM 1374 N N . LEU A 1 179 ? -21.711 -3.284 35.596 1.00 98.31 179 LEU A N 1
ATOM 1375 C CA . LEU A 1 179 ? -22.495 -2.690 36.684 1.00 98.31 179 LEU A CA 1
ATOM 1376 C C . LEU A 1 179 ? -23.533 -3.675 37.243 1.00 98.31 179 LEU A C 1
ATOM 1378 O O . LEU A 1 179 ? -23.567 -3.879 38.450 1.00 98.31 179 LEU A O 1
ATOM 1382 N N . GLU A 1 180 ? -24.310 -4.343 36.388 1.00 98.19 180 GLU A N 1
ATOM 1383 C CA . GLU A 1 180 ? -25.302 -5.357 36.784 1.00 98.19 180 GLU A CA 1
ATOM 1384 C C . GLU A 1 180 ? -24.655 -6.520 37.560 1.00 98.19 180 GLU A C 1
ATOM 1386 O O . GLU A 1 180 ? -25.147 -6.923 38.616 1.00 98.19 180 GLU A O 1
ATOM 1391 N N . ALA A 1 181 ? -23.509 -7.022 37.085 1.00 98.19 181 ALA A N 1
ATOM 1392 C CA . ALA A 1 181 ? -22.742 -8.066 37.759 1.00 98.19 181 ALA A CA 1
ATOM 1393 C C . ALA A 1 181 ? -22.174 -7.589 39.106 1.00 98.19 181 ALA A C 1
ATOM 1395 O O . ALA A 1 181 ? -22.267 -8.318 40.092 1.00 98.19 181 ALA A O 1
ATOM 1396 N N . ALA A 1 182 ? -21.640 -6.364 39.177 1.00 98.25 182 ALA A N 1
ATOM 1397 C CA . ALA A 1 182 ? -21.131 -5.790 40.422 1.00 98.25 182 ALA A CA 1
ATOM 1398 C C . ALA A 1 182 ? -22.253 -5.536 41.445 1.00 98.25 182 ALA A C 1
ATOM 1400 O O . ALA A 1 182 ? -22.081 -5.828 42.625 1.00 98.25 182 ALA A O 1
ATOM 1401 N N . GLU A 1 183 ? -23.423 -5.052 41.019 1.00 98.12 183 GLU A N 1
ATOM 1402 C CA . GLU A 1 183 ? -24.599 -4.891 41.883 1.00 98.12 183 GLU A CA 1
ATOM 1403 C C . GLU A 1 183 ? -25.106 -6.244 42.406 1.00 98.12 183 GLU A C 1
ATOM 1405 O O . GLU A 1 183 ? -25.429 -6.367 43.594 1.00 98.12 183 GLU A O 1
ATOM 1410 N N . GLN A 1 184 ? -25.114 -7.283 41.563 1.00 98.25 184 GLN A N 1
ATOM 1411 C CA . GLN A 1 184 ? -25.446 -8.648 41.973 1.00 98.25 184 GLN A CA 1
ATOM 1412 C C . GLN A 1 184 ? -24.415 -9.217 42.965 1.00 98.25 184 GLN A C 1
ATOM 1414 O O . GLN A 1 184 ? -24.804 -9.787 43.989 1.00 98.25 184 GLN A O 1
ATOM 1419 N N . GLU A 1 185 ? -23.117 -9.032 42.710 1.00 98.12 185 GLU A N 1
ATOM 1420 C CA . GLU A 1 185 ? -22.033 -9.478 43.591 1.00 98.12 185 GLU A CA 1
ATOM 1421 C C . GLU A 1 185 ? -22.106 -8.773 44.953 1.00 98.12 185 GLU A C 1
ATOM 1423 O O . GLU A 1 185 ? -22.212 -9.449 45.980 1.00 98.12 185 GLU A O 1
ATOM 1428 N N . ILE A 1 186 ? -22.187 -7.436 44.973 1.00 98.31 186 ILE A N 1
ATOM 1429 C CA . ILE A 1 186 ? -22.358 -6.616 46.185 1.00 98.31 186 ILE A CA 1
ATOM 1430 C C . ILE A 1 186 ? -23.601 -7.051 46.969 1.00 98.31 186 ILE A C 1
ATOM 1432 O O . ILE A 1 186 ? -23.537 -7.195 48.194 1.00 98.31 186 ILE A O 1
ATOM 1436 N N . THR A 1 187 ? -24.724 -7.303 46.292 1.00 98.19 187 THR A N 1
ATOM 1437 C CA . THR A 1 187 ? -25.961 -7.778 46.932 1.00 98.19 187 THR A CA 1
ATOM 1438 C C . THR A 1 187 ? -25.764 -9.156 47.566 1.00 98.19 187 THR A C 1
ATOM 1440 O O . THR A 1 187 ? -26.160 -9.367 48.717 1.00 98.19 187 THR A O 1
ATOM 1443 N N . SER A 1 188 ? -25.106 -10.082 46.862 1.00 98.25 188 SER A N 1
ATOM 1444 C CA . SER A 1 188 ? -24.828 -11.430 47.366 1.00 98.25 188 SER A CA 1
ATOM 1445 C C . SER A 1 188 ? -23.897 -11.402 48.586 1.00 98.25 188 SER A C 1
ATOM 1447 O O . SER A 1 188 ? -24.277 -11.917 49.643 1.00 98.25 188 SER A O 1
ATOM 1449 N N . ALA A 1 189 ? -22.770 -10.689 48.504 1.00 97.94 189 ALA A N 1
ATOM 1450 C CA . ALA A 1 189 ? -21.796 -10.529 49.579 1.00 97.94 189 ALA A CA 1
ATOM 1451 C C . ALA A 1 189 ? -22.398 -9.807 50.796 1.00 97.94 189 ALA A C 1
ATOM 1453 O O . ALA A 1 189 ? -22.212 -10.239 51.933 1.00 97.94 189 ALA A O 1
ATOM 1454 N N . THR A 1 190 ? -23.215 -8.769 50.578 1.00 98.25 190 THR A N 1
ATOM 1455 C CA . THR A 1 190 ? -23.961 -8.090 51.652 1.00 98.25 190 THR A CA 1
ATOM 1456 C C . THR A 1 190 ? -24.949 -9.039 52.333 1.00 98.25 190 THR A C 1
ATOM 1458 O O . THR A 1 190 ? -25.104 -9.000 53.555 1.00 98.25 190 THR A O 1
ATOM 1461 N N . SER A 1 191 ? -25.620 -9.912 51.574 1.00 97.81 191 SER A N 1
ATOM 1462 C CA . SER A 1 191 ? -26.539 -10.907 52.141 1.00 97.81 191 SER A CA 1
ATOM 1463 C C . SER A 1 191 ? -25.807 -11.987 52.948 1.00 97.81 191 SER A C 1
ATOM 1465 O O . SER A 1 191 ? -26.318 -12.415 53.984 1.00 97.81 191 SER A O 1
ATOM 1467 N N . GLN A 1 192 ? -24.601 -12.377 52.521 1.00 98.38 192 GLN A N 1
ATOM 1468 C CA . GLN A 1 192 ? -23.737 -13.322 53.225 1.00 98.38 192 GLN A CA 1
ATOM 1469 C C . GLN A 1 192 ? -23.194 -12.714 54.524 1.00 98.38 192 GLN A C 1
ATOM 1471 O O . GLN A 1 192 ? -23.461 -13.257 55.593 1.00 98.38 192 GLN A O 1
ATOM 1476 N N . ALA A 1 193 ? -22.555 -11.543 54.463 1.00 98.12 193 ALA A N 1
ATOM 1477 C CA . ALA A 1 193 ? -22.005 -10.863 55.636 1.00 98.12 193 ALA A CA 1
ATOM 1478 C C . ALA A 1 193 ? -23.078 -10.579 56.707 1.00 98.12 193 ALA A C 1
ATOM 1480 O O . ALA A 1 193 ? -22.825 -10.701 57.904 1.00 98.12 193 ALA A O 1
ATOM 1481 N N . ARG A 1 194 ? -24.321 -10.267 56.301 1.00 98.12 194 ARG A N 1
ATOM 1482 C CA . ARG A 1 194 ? -25.459 -10.144 57.233 1.00 98.12 194 ARG A CA 1
ATOM 1483 C C . ARG A 1 194 ? -25.802 -11.461 57.939 1.00 98.12 194 ARG A C 1
ATOM 1485 O O . ARG A 1 194 ? -26.126 -11.426 59.123 1.00 98.12 194 ARG A O 1
ATOM 1492 N N . ARG A 1 195 ? -25.735 -12.604 57.246 1.00 98.06 195 ARG A N 1
ATOM 1493 C CA . ARG A 1 195 ? -25.974 -13.935 57.839 1.00 98.06 195 ARG A CA 1
ATOM 1494 C C . ARG A 1 195 ? -24.852 -14.326 58.797 1.00 98.06 195 ARG A C 1
ATOM 1496 O O . ARG A 1 195 ? -25.148 -14.783 59.894 1.00 98.06 195 ARG A O 1
ATOM 1503 N N . GLU A 1 196 ? -23.601 -14.083 58.419 1.00 97.81 196 GLU A N 1
ATOM 1504 C CA . GLU A 1 196 ? -22.418 -14.344 59.252 1.00 97.81 196 GLU A CA 1
ATOM 1505 C C . GLU A 1 196 ? -22.450 -13.509 60.544 1.00 97.81 196 GLU A C 1
ATOM 1507 O O . GLU A 1 196 ? -22.293 -14.050 61.638 1.00 97.81 196 GLU A O 1
ATOM 1512 N N . LEU A 1 197 ? -22.772 -12.211 60.449 1.00 98.06 197 LEU A N 1
ATOM 1513 C CA . LEU A 1 197 ? -22.978 -11.348 61.619 1.00 98.06 197 LEU A CA 1
ATOM 1514 C C . LEU A 1 197 ? -24.154 -11.811 62.495 1.00 98.06 197 LEU A C 1
ATOM 1516 O O . LEU A 1 197 ? -24.062 -11.745 63.720 1.00 98.06 197 LEU A O 1
ATOM 1520 N N . GLN A 1 198 ? -25.250 -12.289 61.896 1.00 97.75 198 GLN A N 1
ATOM 1521 C CA . GLN A 1 198 ? -26.400 -12.807 62.642 1.00 97.75 198 GLN A CA 1
ATOM 1522 C C . GLN A 1 198 ? -26.075 -14.123 63.368 1.00 97.75 198 GLN A C 1
ATOM 1524 O O . GLN A 1 198 ? -26.518 -14.306 64.501 1.00 97.75 198 GLN A O 1
ATOM 1529 N N . GLN A 1 199 ? -25.290 -15.012 62.751 1.00 97.88 199 GLN A N 1
ATOM 1530 C CA . GLN A 1 199 ? -24.790 -16.239 63.378 1.00 97.88 199 GLN A CA 1
ATOM 1531 C C . GLN A 1 199 ? -23.857 -15.906 64.546 1.00 97.88 199 GLN A C 1
ATOM 1533 O O . GLN A 1 199 ? -24.147 -16.290 65.674 1.00 97.88 199 GLN A O 1
ATOM 1538 N N . TYR A 1 200 ? -22.836 -15.075 64.321 1.00 97.81 200 TYR A N 1
ATOM 1539 C CA . TYR A 1 200 ? -21.902 -14.648 65.367 1.00 97.81 200 TYR A CA 1
ATOM 1540 C C . TYR A 1 200 ? -22.602 -13.963 66.557 1.00 97.81 200 TYR A C 1
ATOM 1542 O O . TYR A 1 200 ? -22.256 -14.198 67.715 1.00 97.81 200 TYR A O 1
ATOM 1550 N N . ALA A 1 201 ? -23.627 -13.143 66.296 1.00 97.50 201 ALA A N 1
ATOM 1551 C CA . ALA A 1 201 ? -24.436 -12.526 67.347 1.00 97.50 201 ALA A CA 1
ATOM 1552 C C . ALA A 1 201 ? -25.295 -13.546 68.120 1.00 97.50 201 ALA A C 1
ATOM 1554 O O . ALA A 1 201 ? -25.465 -13.397 69.332 1.00 97.50 201 ALA A O 1
ATOM 1555 N N . ALA A 1 202 ? -25.822 -14.577 67.450 1.00 97.25 202 ALA A N 1
ATOM 1556 C CA . ALA A 1 202 ? -26.562 -15.660 68.095 1.00 97.25 202 ALA A CA 1
ATOM 1557 C C . ALA A 1 202 ? -25.641 -16.532 68.962 1.00 97.25 202 ALA A C 1
ATOM 1559 O O . ALA A 1 202 ? -25.971 -16.786 70.121 1.00 97.25 202 ALA A O 1
ATOM 1560 N N . ASP A 1 203 ? -24.467 -16.906 68.451 1.00 96.62 203 ASP A N 1
ATOM 1561 C CA . ASP A 1 203 ? -23.456 -17.670 69.186 1.00 96.62 203 ASP A CA 1
ATOM 1562 C C . ASP A 1 203 ? -23.006 -16.905 70.439 1.00 96.62 203 ASP A C 1
ATOM 1564 O O . ASP A 1 203 ? -23.064 -17.438 71.545 1.00 96.62 203 ASP A O 1
ATOM 1568 N N . LEU A 1 204 ? -22.670 -15.615 70.307 1.00 97.12 204 LEU A N 1
ATOM 1569 C CA . LEU A 1 204 ? -22.301 -14.759 71.440 1.00 97.12 204 LEU A CA 1
ATOM 1570 C C . LEU A 1 204 ? -23.437 -14.615 72.472 1.00 97.12 204 LEU A C 1
ATOM 1572 O O . LEU A 1 204 ? -23.172 -14.537 73.674 1.00 97.12 204 LEU A O 1
ATOM 1576 N N . ALA A 1 205 ? -24.699 -14.587 72.033 1.00 95.88 205 ALA A N 1
ATOM 1577 C CA . ALA A 1 205 ? -25.854 -14.538 72.929 1.00 95.88 205 ALA A CA 1
ATOM 1578 C C . ALA A 1 205 ? -26.064 -15.865 73.682 1.00 95.88 205 ALA A C 1
ATOM 1580 O O . ALA A 1 205 ? -26.327 -15.840 74.886 1.00 95.88 205 ALA A O 1
ATOM 1581 N N . ILE A 1 206 ? -25.895 -17.010 73.011 1.00 96.12 206 ILE A N 1
ATOM 1582 C CA . ILE A 1 206 ? -25.912 -18.347 73.628 1.00 96.12 206 ILE A CA 1
ATOM 1583 C C . ILE A 1 206 ? -24.783 -18.460 74.658 1.00 96.12 206 ILE A C 1
ATOM 1585 O O . ILE A 1 206 ? -25.014 -18.885 75.789 1.00 96.12 206 ILE A O 1
ATOM 1589 N N . ASP A 1 207 ? -23.585 -18.007 74.301 1.00 94.94 207 ASP A N 1
ATOM 1590 C CA . ASP A 1 207 ? -22.390 -18.065 75.138 1.00 94.94 207 ASP A CA 1
ATOM 1591 C C . ASP A 1 207 ? -22.531 -17.186 76.402 1.00 94.94 207 ASP A C 1
ATOM 1593 O O . ASP A 1 207 ? -22.188 -17.602 77.513 1.00 94.94 207 ASP A O 1
ATOM 1597 N N . GLN A 1 208 ? -23.139 -15.998 76.281 1.00 95.19 208 GLN A N 1
ATOM 1598 C CA . GLN A 1 208 ? -23.511 -15.160 77.430 1.00 95.19 208 GLN A CA 1
ATOM 1599 C C . GLN A 1 208 ? -24.660 -15.741 78.268 1.00 95.19 208 GLN A C 1
ATOM 1601 O O . GLN A 1 208 ? -24.659 -15.570 79.490 1.00 95.19 208 GLN A O 1
ATOM 1606 N N . ALA A 1 209 ? -25.637 -16.409 77.648 1.00 92.88 209 ALA A N 1
ATOM 1607 C CA . ALA A 1 209 ? -26.732 -17.062 78.360 1.00 92.88 209 ALA A CA 1
ATOM 1608 C C . ALA A 1 209 ? -26.224 -1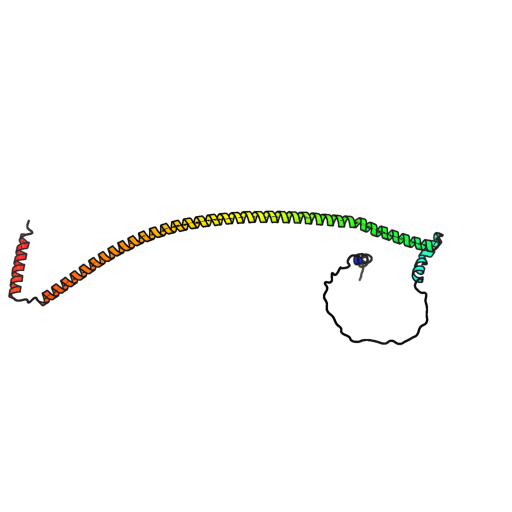8.258 79.179 1.00 92.88 209 ALA A C 1
ATOM 1610 O O . ALA A 1 209 ? -26.534 -18.355 80.365 1.00 92.88 209 ALA A O 1
ATOM 1611 N N . ALA A 1 210 ? -25.367 -19.102 78.595 1.00 90.12 210 ALA A N 1
ATOM 1612 C CA . ALA A 1 210 ? -24.714 -20.218 79.275 1.00 90.12 210 ALA A CA 1
ATOM 1613 C C . ALA A 1 210 ? -23.891 -19.745 80.486 1.00 90.12 210 ALA A C 1
ATOM 1615 O O . ALA A 1 210 ? -24.032 -20.287 81.579 1.00 90.12 210 ALA A O 1
ATOM 1616 N N . LYS A 1 211 ? -23.118 -18.658 80.337 1.00 90.88 211 LYS A N 1
ATOM 1617 C CA . LYS A 1 211 ? -22.350 -18.032 81.434 1.00 90.88 211 LYS A CA 1
ATOM 1618 C C . LYS A 1 211 ? -23.217 -17.442 82.557 1.00 90.88 211 LYS A C 1
ATOM 1620 O O . LYS A 1 211 ? -22.705 -17.204 83.647 1.00 90.88 211 LYS A O 1
ATOM 1625 N N . LYS A 1 212 ? -24.512 -17.206 82.316 1.00 87.31 212 LYS A N 1
ATOM 1626 C CA . LYS A 1 212 ? -25.495 -16.731 83.311 1.00 87.31 212 LYS A CA 1
ATOM 1627 C C . LYS A 1 212 ? -26.427 -17.836 83.830 1.00 87.31 212 LYS A C 1
ATOM 1629 O O . LYS A 1 212 ? -27.248 -17.565 84.706 1.00 87.31 212 LYS A O 1
ATOM 1634 N N . LEU A 1 213 ? -26.325 -19.064 83.317 1.00 82.81 213 LEU A N 1
ATOM 1635 C CA . LEU A 1 213 ? -27.230 -20.164 83.645 1.00 82.81 213 LEU A CA 1
ATOM 1636 C C . LEU A 1 213 ? -26.852 -20.825 84.982 1.00 82.81 213 LEU A C 1
ATOM 1638 O O . LEU A 1 213 ? -26.133 -21.821 85.028 1.00 82.81 213 LEU A O 1
ATOM 1642 N N . VAL A 1 214 ? -27.369 -20.288 86.088 1.00 76.56 214 VAL A N 1
ATOM 1643 C CA . VAL A 1 214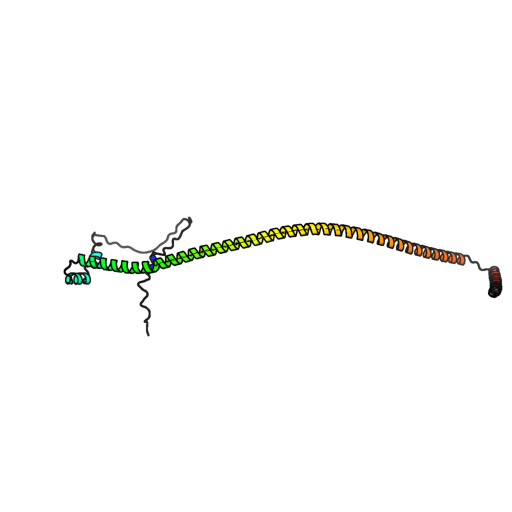 ? -27.222 -20.909 87.414 1.00 76.56 214 VAL A CA 1
ATOM 1644 C C . VAL A 1 214 ? -28.214 -22.069 87.551 1.00 76.56 214 VAL A C 1
ATOM 1646 O O . VAL A 1 214 ? -29.398 -21.866 87.822 1.00 76.56 214 VAL A O 1
ATOM 1649 N N . VAL A 1 215 ? -27.732 -23.298 87.359 1.00 76.00 215 VAL A N 1
ATOM 1650 C CA . VAL A 1 215 ? -28.539 -24.515 87.538 1.00 76.00 215 VAL A CA 1
ATOM 1651 C C . VAL A 1 215 ? -28.726 -24.795 89.031 1.00 76.00 215 VAL A C 1
ATOM 1653 O O . VAL A 1 215 ? -27.764 -25.057 89.751 1.00 76.00 215 VAL A O 1
ATOM 1656 N N . THR A 1 216 ? -29.975 -24.759 89.497 1.00 81.69 216 THR A N 1
ATOM 1657 C CA . THR A 1 216 ? -30.366 -25.140 90.863 1.00 81.69 216 THR A CA 1
ATOM 1658 C C . THR A 1 216 ? -31.245 -26.392 90.833 1.00 81.69 216 THR A C 1
ATOM 1660 O O . THR A 1 216 ? -31.923 -26.670 89.842 1.00 81.69 216 THR A O 1
ATOM 1663 N N . ALA A 1 217 ? -31.282 -27.140 91.941 1.00 79.56 217 ALA A N 1
ATOM 1664 C CA . ALA A 1 217 ? -32.075 -28.370 92.054 1.00 79.56 217 ALA A CA 1
ATOM 1665 C C . ALA A 1 217 ? -33.603 -28.155 91.932 1.00 79.56 217 ALA A C 1
ATOM 1667 O O . ALA A 1 217 ? -34.353 -29.109 91.723 1.00 79.56 217 ALA A O 1
ATOM 1668 N N . GLU A 1 218 ? -34.077 -26.912 92.060 1.00 80.94 218 GLU A N 1
ATOM 1669 C CA . GLU A 1 218 ? -35.475 -26.539 91.825 1.00 80.94 218 GLU A CA 1
ATOM 1670 C C . GLU A 1 218 ? -35.757 -26.344 90.329 1.00 80.94 218 GLU A C 1
ATOM 1672 O O . GLU A 1 218 ? -36.692 -26.949 89.799 1.00 80.94 218 GLU A O 1
ATOM 1677 N N . THR A 1 219 ? -34.896 -25.599 89.624 1.00 82.06 219 THR A N 1
ATOM 1678 C CA . THR A 1 219 ? -34.946 -25.453 88.159 1.00 82.06 219 THR A CA 1
ATOM 1679 C C . THR A 1 219 ? -34.919 -26.815 87.466 1.00 82.06 219 THR A C 1
ATOM 1681 O O . THR A 1 219 ? -35.716 -27.063 86.565 1.00 82.06 219 THR A O 1
ATOM 1684 N N . ASP A 1 220 ? -34.060 -27.726 87.924 1.00 82.75 220 ASP A N 1
ATOM 1685 C CA . ASP A 1 220 ? -33.898 -29.056 87.328 1.00 82.75 220 ASP A CA 1
ATOM 1686 C C . A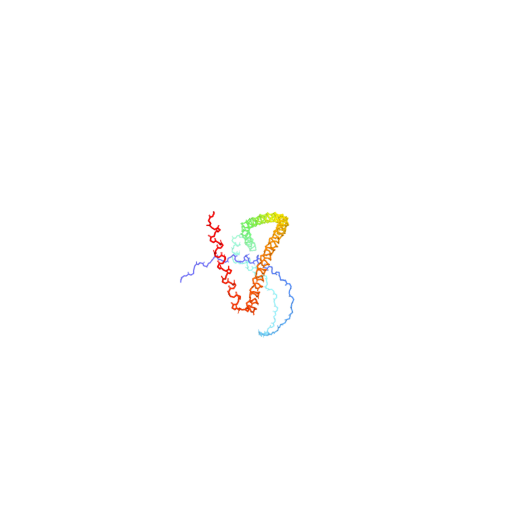SP A 1 220 ? -35.171 -29.921 87.469 1.00 82.75 220 ASP A C 1
ATOM 1688 O O . ASP A 1 220 ? -35.653 -30.523 86.505 1.00 82.75 220 ASP A O 1
ATOM 1692 N N . ARG A 1 221 ? -35.829 -29.879 88.640 1.00 85.25 221 ARG A N 1
ATOM 1693 C CA . ARG A 1 221 ? -37.145 -30.515 88.853 1.00 85.25 221 ARG A CA 1
ATOM 1694 C C . ARG A 1 221 ? -38.235 -29.929 87.952 1.00 85.25 221 ARG A C 1
ATOM 1696 O O . ARG A 1 221 ? -39.055 -30.683 87.422 1.00 85.25 221 ARG A O 1
ATOM 1703 N N . LEU A 1 222 ? -38.247 -28.609 87.758 1.00 85.81 222 LEU A N 1
ATOM 1704 C CA . LEU A 1 222 ? -39.196 -27.938 86.865 1.00 85.81 222 LEU A CA 1
ATOM 1705 C C . LEU A 1 222 ? -38.952 -28.295 85.390 1.00 85.81 222 LEU A C 1
ATOM 1707 O O . LEU A 1 222 ? -39.919 -28.467 84.644 1.00 85.81 222 LEU A O 1
ATOM 1711 N N . LEU A 1 223 ? -37.695 -28.463 84.965 1.00 86.31 223 LEU A N 1
ATOM 1712 C CA . LEU A 1 223 ? -37.356 -28.933 83.618 1.00 86.31 223 LEU A CA 1
ATOM 1713 C C . LEU A 1 223 ? -37.885 -30.354 83.379 1.00 86.31 223 LEU A C 1
ATOM 1715 O O . LEU A 1 223 ? -38.630 -30.567 82.420 1.00 86.31 223 LEU A O 1
ATOM 1719 N N . VAL A 1 224 ? -37.596 -31.299 84.281 1.00 89.00 224 VAL A N 1
ATOM 1720 C CA . VAL A 1 224 ? -38.075 -32.692 84.183 1.00 89.00 224 VAL A CA 1
ATOM 1721 C C . VAL A 1 224 ? -39.607 -32.761 84.136 1.00 89.00 224 VAL A C 1
ATOM 1723 O O . VAL A 1 224 ? -40.170 -33.446 83.278 1.00 89.00 224 VAL A O 1
ATOM 1726 N N . GLN A 1 225 ? -40.305 -32.012 84.999 1.00 87.75 225 GLN A N 1
ATOM 1727 C CA . GLN A 1 225 ? -41.772 -32.009 85.029 1.00 87.75 225 GLN A CA 1
ATOM 1728 C C . GLN A 1 225 ? -42.388 -31.436 83.736 1.00 87.75 225 GLN A C 1
ATOM 1730 O O . GLN A 1 225 ? -43.371 -31.982 83.226 1.00 87.75 225 GLN A O 1
ATOM 1735 N N . ASN A 1 226 ? -41.805 -30.376 83.166 1.00 87.94 226 ASN A N 1
ATOM 1736 C CA . ASN A 1 226 ? -42.265 -29.817 81.891 1.00 87.94 226 ASN A CA 1
ATOM 1737 C C . ASN A 1 226 ? -41.944 -30.727 80.693 1.00 87.94 226 ASN A C 1
ATOM 1739 O O . ASN A 1 226 ? -42.762 -30.834 79.777 1.00 87.94 226 ASN A O 1
ATOM 1743 N N . PHE A 1 227 ? -40.808 -31.430 80.705 1.00 90.12 227 PHE A N 1
ATOM 1744 C CA . PHE A 1 227 ? -40.446 -32.379 79.648 1.00 90.12 227 PHE A CA 1
ATOM 1745 C C . PHE A 1 227 ? -41.397 -33.588 79.626 1.00 90.12 227 PHE A C 1
ATOM 1747 O O . PHE A 1 227 ? -41.937 -33.936 78.574 1.00 90.12 227 PHE A O 1
ATOM 1754 N N . ALA A 1 228 ? -41.705 -34.157 80.798 1.00 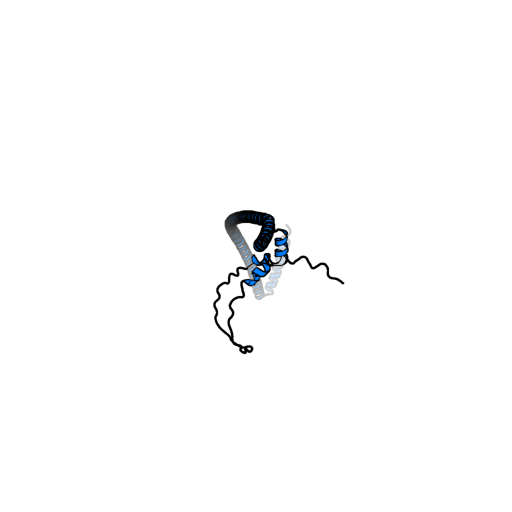89.56 228 ALA A N 1
ATOM 1755 C CA . ALA A 1 228 ? -42.708 -35.215 80.946 1.00 89.56 228 ALA A CA 1
ATOM 1756 C C . ALA A 1 228 ? -44.109 -34.762 80.486 1.00 89.56 228 ALA A C 1
ATOM 1758 O O . ALA A 1 228 ? -44.817 -35.507 79.800 1.00 89.56 228 ALA A O 1
ATOM 1759 N N . ARG A 1 229 ? -44.497 -33.514 80.791 1.00 88.00 229 ARG A N 1
ATOM 1760 C CA . ARG A 1 229 ? -45.751 -32.914 80.303 1.00 88.00 229 ARG A CA 1
ATOM 1761 C C . ARG A 1 229 ? -45.774 -32.785 78.774 1.00 88.00 229 ARG A C 1
ATOM 1763 O O . ARG A 1 229 ? -46.795 -33.116 78.180 1.00 88.00 229 ARG A O 1
ATOM 1770 N N . ARG A 1 230 ? -44.673 -32.368 78.132 1.00 87.44 230 ARG A N 1
ATOM 1771 C CA . ARG A 1 230 ? -44.565 -32.297 76.658 1.00 87.44 230 ARG A CA 1
ATOM 1772 C C . ARG A 1 230 ? -44.675 -33.668 75.992 1.00 87.44 230 ARG A C 1
ATOM 1774 O O . ARG A 1 230 ? -45.464 -33.810 75.066 1.00 87.44 230 ARG A O 1
ATOM 1781 N N . LEU A 1 231 ? -43.964 -34.680 76.496 1.00 85.44 231 LEU A N 1
ATOM 1782 C CA . LEU A 1 231 ? -44.069 -36.059 75.993 1.00 85.44 231 LEU A CA 1
ATOM 1783 C C . LEU A 1 231 ? -45.513 -36.584 76.069 1.00 85.44 231 LEU A C 1
ATOM 1785 O O . LEU A 1 231 ? -46.023 -37.150 75.105 1.00 85.44 231 LEU A O 1
ATOM 1789 N N . THR A 1 232 ? -46.197 -36.323 77.186 1.00 83.25 232 THR A N 1
ATOM 1790 C CA . THR A 1 232 ? -47.607 -36.708 77.396 1.00 83.25 232 THR A CA 1
ATOM 1791 C C . THR A 1 232 ? -48.585 -35.908 76.517 1.00 83.25 232 THR A C 1
ATOM 1793 O O . THR A 1 232 ? -49.689 -36.378 76.243 1.00 83.25 232 THR A O 1
ATOM 1796 N N . GLY A 1 233 ? -48.195 -34.708 76.072 1.00 77.19 233 GLY A N 1
ATOM 1797 C CA . GLY A 1 233 ? -48.945 -33.874 75.129 1.00 77.19 233 GLY A CA 1
ATOM 1798 C C . GLY A 1 233 ? -48.851 -34.395 73.696 1.00 77.19 233 GLY A C 1
ATOM 1799 O O . GLY A 1 233 ? -49.861 -34.817 73.138 1.00 77.19 233 GLY A O 1
ATOM 1800 N N . ASN A 1 234 ? -47.637 -34.454 73.134 1.00 70.12 234 ASN A N 1
ATOM 1801 C CA . ASN A 1 234 ? -47.402 -34.914 71.758 1.00 70.12 234 ASN A CA 1
ATOM 1802 C C . ASN A 1 234 ? -47.969 -36.324 71.496 1.00 70.12 234 ASN A C 1
ATOM 1804 O O . ASN A 1 234 ? -48.462 -36.593 70.403 1.00 70.12 234 ASN A O 1
ATOM 1808 N N . ALA A 1 235 ? -47.959 -37.210 72.501 1.00 63.59 235 ALA A N 1
ATOM 1809 C CA . ALA A 1 235 ? -48.537 -38.554 72.406 1.00 63.59 235 ALA A CA 1
ATOM 1810 C C . ALA A 1 235 ? -50.060 -38.586 72.138 1.00 63.59 235 ALA A C 1
ATOM 1812 O O . ALA A 1 235 ? -50.579 -39.631 71.756 1.00 63.59 235 ALA A O 1
ATOM 1813 N N . LYS A 1 236 ? -50.776 -37.467 72.327 1.00 60.28 236 LYS A N 1
ATOM 1814 C CA . LYS A 1 236 ? -52.208 -37.319 72.003 1.00 60.28 236 LYS A CA 1
ATOM 1815 C C . LYS A 1 236 ? -52.473 -36.617 70.671 1.00 60.28 236 LYS A C 1
ATOM 1817 O O . LYS A 1 236 ? -53.597 -36.654 70.186 1.00 60.28 236 LYS A O 1
ATOM 1822 N N . GLU A 1 237 ? -51.471 -35.950 70.109 1.00 59.84 237 GLU A N 1
ATOM 1823 C CA . GLU A 1 237 ? -51.640 -35.073 68.945 1.00 59.84 237 GLU A CA 1
ATOM 1824 C C . GLU A 1 237 ? -51.441 -35.837 67.622 1.00 59.84 237 GLU A C 1
ATOM 1826 O O . GLU A 1 237 ? -52.068 -35.512 66.621 1.00 59.84 237 GLU A O 1
ATOM 1831 N N . GLY A 1 238 ? -50.663 -36.928 67.641 1.00 58.78 238 GLY A N 1
ATOM 1832 C CA . GLY A 1 238 ? -50.467 -37.851 66.512 1.00 58.78 238 GLY A CA 1
ATOM 1833 C C . GLY A 1 238 ? -51.467 -39.016 66.426 1.00 58.78 238 GLY A C 1
ATOM 1834 O O . GLY A 1 238 ? -51.056 -40.124 66.089 1.00 58.78 238 GLY A O 1
ATOM 1835 N N . GLN A 1 239 ? -52.738 -38.807 66.790 1.00 58.06 239 GLN A N 1
ATOM 1836 C CA . GLN A 1 239 ? -53.806 -39.830 66.731 1.00 58.06 239 GLN A CA 1
ATOM 1837 C C . GLN A 1 239 ? -55.070 -39.377 65.966 1.00 58.06 239 GLN A C 1
ATOM 1839 O O . GLN A 1 239 ? -56.130 -39.978 66.139 1.00 58.06 239 GLN A O 1
ATOM 1844 N N . ASN A 1 240 ? -54.962 -38.344 65.121 1.00 49.41 240 ASN A N 1
ATOM 1845 C CA . ASN A 1 240 ? -56.013 -37.891 64.196 1.00 49.41 240 ASN A CA 1
ATOM 1846 C C . ASN A 1 240 ? -55.472 -37.854 62.762 1.00 49.41 240 ASN A C 1
ATOM 1848 O O . ASN A 1 240 ? -54.293 -37.457 62.622 1.00 49.41 240 ASN A O 1
#

Sequence (240 aa):
MTLKTIKRIFPVLVVVTVLFAPVRVTWAQSAQLSSVTSSDQSSPEAQSPDKNQQEENENEAYRHSAAVRALGAKLGLNAEQAATAFTLINFALLVIGVGWVLLKTLPKLFRDRSKAIQKHLTDARTATAEASARLTSVEARLAKLDSQIAEMRTQAEKDSALDEQRIKAAVEDEKKKILEAAEQEITSATSQARRELQQYAADLAIDQAAKKLVVTAETDRLLVQNFARRLTGNAKEGQN

Secondary structure (DSSP, 8-state):
----S--S-SSSTTTTGGG-----------------------------------SSHHHHHHHT-HHHHHHHHHHT--HHHHHHHHHHHHHHHHHHHHHHHHHHHHHHHHHHHHHHHHHHHHHHHHHHHHHHHHHHHHHHHHHHHHHHHHHHHHHHHHHHHHHHHHHHHHHHHHHHHHHHHHHHHHHHHHHHHHHHHHHHHHHHHHHHHHHH----HHHHHHHHHHHHHHHHHHHHHTT-

pLDDT: mean 76.41, std 24.0, range [27.19, 98.38]